Protein AF-0000000078143340 (afdb_homodimer)

Secondary structure (DSSP, 8-state):
---EEEEEEE-TTS-EEEEEE--SS-PPPHHHHHHHHHHHHHHHHHHGGG-SSS----EEEEEESS-EEEEEE-TTS-EEEEEE-TT--SHHHHHHHHHHHIIIIIIT-TTPPTTS----HHHHHHHHHHHHHHHHHHH--/---EEEEEEE-TTS-EEEEEE--SS-PPPHHHHHHHHHHHHHHHHHHGGG-SSS----EEEEEESS-EEEEEE-TTS-EEEEEE-TT--SHHHHHHHHHHHIIIIIIT-TTPPTTS----HHHHHHHHHHHHHHHHHHHH-

Radius of gyration: 20.7 Å; Cα contacts (8 Å, |Δi|>4): 466; chains: 2; bounding box: 38×65×48 Å

Solvent-accessible surface area (backbone atoms only — not comparable to full-atom values): 15488 Å² total; per-residue (Å²): 128,64,40,61,35,34,40,40,33,27,31,67,87,43,47,70,24,42,78,48,71,59,45,84,89,55,74,69,50,71,69,54,51,48,47,45,41,40,52,48,44,50,48,37,58,54,48,34,71,66,48,94,54,86,85,46,87,23,56,39,33,39,33,33,82,70,28,24,38,40,41,43,70,49,93,84,43,35,32,38,35,37,37,26,33,58,87,55,75,69,54,70,60,50,45,52,53,50,50,50,44,43,48,63,46,45,70,64,31,89,86,56,59,87,88,43,68,69,88,46,69,69,40,53,55,53,49,51,53,52,55,50,51,52,45,50,55,54,65,72,98,126,64,40,64,34,35,40,40,31,27,31,66,88,42,46,70,25,42,76,48,71,60,44,83,90,56,74,71,51,71,68,54,50,48,48,46,42,40,53,48,44,51,49,37,59,54,48,35,71,67,46,93,54,85,86,46,85,23,56,39,33,39,32,32,80,70,27,25,36,40,42,44,69,50,93,82,44,36,34,37,37,39,37,27,32,59,85,53,74,68,55,70,60,48,45,52,52,50,48,50,44,43,49,63,45,44,71,65,32,88,85,57,60,86,86,42,69,70,87,48,70,69,39,53,55,53,49,51,52,52,54,50,53,51,45,49,52,54,65,73,100

Foldseek 3Di:
DWDWAKKFKAAQVQATQDIDGDDPVDDDDPVVVSVVSNVVVVQQVCVQVVDPDPDDNGDQWDDDPAWIKGWDADPNRMIIIIIIGPPRPPVSVLSVVLVVLCVVFAVPDPPHDPRHHDDTVSSVVVNVVSVVVSVVVSVVD/DWDWAKKFKAAQVQATQDIDGDDDVDDDDPVVVSVVSNVVVVQQVCVQVVDPDPDDNGDQWDDDPAWIKGWDADPNRMIIIIIIGPPRPPVSVLRVVLVVLCVVFAVPDPPHDPRHHDDTVSSVVVNVVSVVVSVVVSVVD

Sequence (282 aa):
MAAIYSLYIINKSGGLIFYKDYGSAGRMDTNDSLRVASLWHSMHAISQQLSPVAGCSGIELLEADTFDLHCFQSLTGTKFFVVCEPGTQHMEALLKVIYELYTDYVLKNPFYEIEMPIRCELFDINLSLTVQKERVALLGRMAAIYSLYIINKSGGLIFYKDYGSAGRMDTNDSLRVASLWHSMHAISQQLSPVAGCSGIELLEADTFDLHCFQSLTGTKFFVVCEPGTQHMEALLKVIYELYTDYVLKNPFYEIEMPIRCELFDINLSLTVQKERVALLGR

InterPro domains:
  IPR007233 Trafficking protein particle complex subunit [PF04099] (4-133)
  IPR007233 Trafficking protein particle complex subunit [PTHR23249] (3-133)
  IPR007233 Trafficking protein particle complex subunit [SM01399] (4-134)
  IPR011012 Longin-like domain superfamily [SSF64356] (1-133)

Nearest PDB structures (foldseek):
  2j3t-assembly1_D  TM=9.015E-01  e=5.171E-14  Homo sapiens
  7b70-assembly1_D  TM=8.756E-01  e=7.108E-11  Drosophila melanogaster
  2zmv-assembly1_B  TM=7.677E-01  e=1.946E-10  Homo sapiens
  7b70-assembly1_C  TM=8.447E-01  e=6.039E-09  Drosophila melanogaster
  3cue-assembly4_U  TM=7.745E-01  e=1.167E-07  unclassified

pLDDT: mean 91.21, std 10.4, range [44.72, 98.56]

Structure (mmCIF, N/CA/C/O backbone):
data_AF-0000000078143340-model_v1
#
loop_
_entity.id
_entity.type
_entity.pdbx_description
1 polymer 'Trafficking protein particle complex subunit'
#
loop_
_atom_site.group_PDB
_atom_site.id
_atom_site.type_symbol
_atom_site.label_atom_id
_atom_site.label_alt_id
_atom_site.label_comp_id
_atom_site.label_asym_id
_atom_site.label_entity_id
_atom_site.label_seq_id
_atom_site.pdbx_PDB_ins_code
_atom_site.Cartn_x
_atom_site.Cartn_y
_atom_site.Cartn_z
_atom_site.occupancy
_atom_site.B_iso_or_equiv
_atom_site.auth_seq_id
_atom_site.auth_comp_id
_atom_site.auth_asym_id
_atom_site.auth_atom_id
_atom_site.pdbx_PDB_model_num
ATOM 1 N N . MET A 1 1 ? -17.969 11.68 -6.004 1 45.16 1 MET A N 1
ATOM 2 C CA . MET A 1 1 ? -17.312 12.922 -5.605 1 45.16 1 MET A CA 1
ATOM 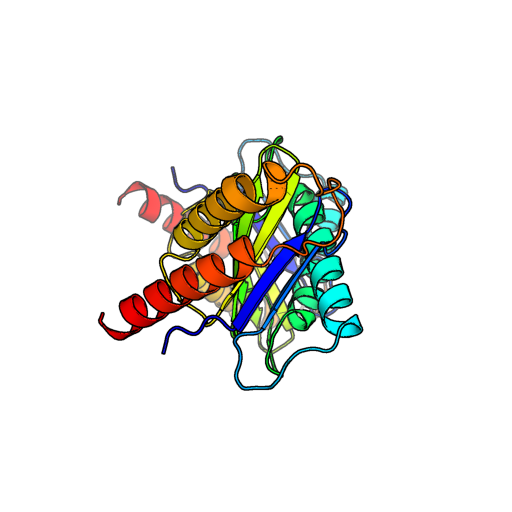3 C C . MET A 1 1 ? -15.992 12.641 -4.891 1 45.16 1 MET A C 1
ATOM 5 O O . MET A 1 1 ? -15.906 11.703 -4.09 1 45.16 1 MET A O 1
ATOM 9 N N . ALA A 1 2 ? -14.883 12.945 -5.508 1 61.53 2 ALA A N 1
ATOM 10 C CA . ALA A 1 2 ? -13.516 12.711 -5.051 1 61.53 2 ALA A CA 1
ATOM 11 C C . ALA A 1 2 ? -13.273 13.352 -3.682 1 61.53 2 ALA A C 1
ATOM 13 O O . ALA A 1 2 ? -13.391 14.562 -3.527 1 61.53 2 ALA A O 1
ATOM 14 N N . ALA A 1 3 ? -13.492 12.586 -2.54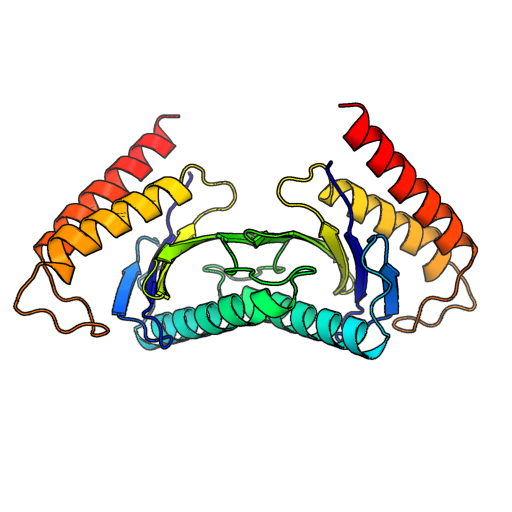7 1 83.75 3 ALA A N 1
ATOM 15 C CA . ALA A 1 3 ? -13.555 13.125 -1.189 1 83.75 3 ALA A CA 1
ATOM 16 C C . ALA A 1 3 ? -12.297 12.773 -0.404 1 83.75 3 ALA A C 1
ATOM 18 O O . ALA A 1 3 ? -11.766 11.672 -0.528 1 83.75 3 ALA A O 1
ATOM 19 N N . ILE A 1 4 ? -11.742 13.844 0.071 1 91.69 4 ILE A N 1
ATOM 20 C CA . ILE A 1 4 ? -10.711 13.68 1.087 1 91.69 4 ILE A CA 1
ATOM 21 C C . ILE A 1 4 ? -11.352 13.352 2.432 1 91.69 4 ILE A C 1
ATOM 23 O O . ILE A 1 4 ? -12.258 14.055 2.885 1 91.69 4 ILE A O 1
ATOM 27 N N . TYR A 1 5 ? -10.883 12.297 3.004 1 92.38 5 TYR A N 1
ATOM 28 C CA . TYR A 1 5 ? -11.477 11.859 4.262 1 92.38 5 TYR A CA 1
ATOM 29 C C . TYR A 1 5 ? -10.688 12.398 5.453 1 92.38 5 TYR A C 1
ATOM 31 O O . TYR A 1 5 ? -11.273 12.852 6.438 1 92.38 5 TYR A O 1
ATOM 39 N N . SER A 1 6 ? -9.383 12.336 5.426 1 94.44 6 SER A N 1
ATOM 40 C CA . SER A 1 6 ? -8.57 12.742 6.57 1 94.44 6 SER A CA 1
ATOM 41 C C . SER A 1 6 ? -7.125 12.992 6.156 1 94.44 6 SER A C 1
ATOM 43 O O . SER A 1 6 ? -6.676 12.508 5.117 1 94.44 6 SER A O 1
ATOM 45 N N . LEU A 1 7 ? -6.461 13.773 7.031 1 96.44 7 LEU A N 1
ATOM 46 C CA . LEU A 1 7 ? -5.055 14.117 6.852 1 96.44 7 LEU A CA 1
ATOM 47 C C . LEU A 1 7 ? -4.262 13.844 8.125 1 96.44 7 LEU A C 1
ATOM 49 O O . LEU A 1 7 ? -4.715 14.164 9.227 1 96.44 7 LEU A O 1
ATOM 53 N N . TYR A 1 8 ? -3.094 13.281 7.926 1 97.56 8 TYR A N 1
ATOM 54 C CA . TYR A 1 8 ? -2.209 12.953 9.039 1 97.56 8 TYR A CA 1
ATOM 55 C C . TYR A 1 8 ? -0.797 13.469 8.781 1 97.56 8 TYR A C 1
ATOM 57 O O . TYR A 1 8 ? -0.294 13.391 7.66 1 97.56 8 TYR A O 1
ATOM 65 N N . ILE A 1 9 ? -0.149 13.938 9.852 1 98.44 9 ILE A N 1
ATOM 66 C CA . ILE A 1 9 ? 1.286 14.195 9.844 1 98.44 9 ILE A CA 1
ATOM 67 C C . ILE A 1 9 ? 1.961 13.406 10.961 1 98.44 9 ILE A C 1
ATOM 69 O O . ILE A 1 9 ? 1.589 13.523 12.133 1 98.44 9 ILE A O 1
ATOM 73 N N . ILE A 1 10 ? 2.871 12.633 10.586 1 98.25 10 ILE A N 1
ATOM 74 C CA . ILE A 1 10 ? 3.568 11.734 11.5 1 98.25 10 ILE A CA 1
ATOM 75 C C . ILE A 1 10 ? 5.059 12.078 11.523 1 98.25 10 ILE A C 1
ATOM 77 O O . ILE A 1 10 ? 5.691 12.188 10.469 1 98.25 10 ILE A O 1
ATOM 81 N N . ASN A 1 11 ? 5.574 12.234 12.703 1 97.5 11 ASN A N 1
ATOM 82 C CA . ASN A 1 11 ? 6.996 12.547 12.773 1 97.5 11 ASN A CA 1
ATOM 83 C C . ASN A 1 11 ? 7.859 11.32 12.508 1 97.5 11 ASN A C 1
ATOM 85 O O . ASN A 1 11 ? 7.336 10.234 12.266 1 97.5 11 ASN A O 1
ATOM 89 N N . LYS A 1 12 ? 9.211 11.508 12.562 1 95.19 12 LYS A N 1
ATOM 90 C CA . LYS A 1 12 ? 10.156 10.469 12.156 1 95.19 12 LYS A CA 1
ATOM 91 C C . LYS A 1 12 ? 10.062 9.25 13.07 1 95.19 12 LYS A C 1
ATOM 93 O O . LYS A 1 12 ? 10.297 8.117 12.633 1 95.19 12 LYS A O 1
ATOM 98 N N . SER A 1 13 ? 9.68 9.414 14.266 1 95.44 13 SER A N 1
ATOM 99 C CA . SER A 1 13 ? 9.641 8.344 15.258 1 95.44 13 SER A CA 1
ATOM 100 C C . SER A 1 13 ? 8.305 7.609 15.227 1 95.44 13 SER A C 1
ATOM 102 O O . SER A 1 13 ? 8.109 6.633 15.953 1 95.44 13 SER A O 1
ATOM 104 N N . GLY A 1 14 ? 7.379 8.094 14.445 1 96.38 14 GLY A N 1
ATOM 105 C CA . GLY A 1 14 ? 6.082 7.445 14.328 1 96.38 14 GLY A CA 1
ATOM 106 C C . GLY A 1 14 ? 5.008 8.094 15.18 1 96.38 14 GLY A C 1
ATOM 107 O O . GLY A 1 14 ? 3.881 7.602 15.258 1 96.38 14 GLY A O 1
ATOM 108 N N . GLY A 1 15 ? 5.27 9.172 15.719 1 97.06 15 GLY A N 1
ATOM 109 C CA . GLY A 1 15 ? 4.301 9.891 16.531 1 97.06 15 GLY A CA 1
ATOM 110 C C . GLY A 1 15 ? 3.371 10.773 15.719 1 97.06 15 GLY A C 1
ATOM 111 O O . GLY A 1 15 ? 3.818 11.508 14.836 1 97.06 15 GLY A O 1
ATOM 112 N N . LEU A 1 16 ? 2.082 10.711 16.031 1 97.81 16 LEU A N 1
ATOM 113 C CA . LEU A 1 16 ? 1.098 11.57 15.383 1 97.81 16 LEU A CA 1
ATOM 114 C C . LEU A 1 16 ? 1.217 13 15.883 1 97.81 16 LEU A C 1
ATOM 116 O O . LEU A 1 16 ? 0.972 13.281 17.062 1 97.81 16 LEU A O 1
ATOM 120 N N . ILE A 1 17 ? 1.517 13.961 14.953 1 97.81 17 ILE A N 1
ATOM 121 C CA . ILE A 1 17 ? 1.722 15.328 15.414 1 97.81 17 ILE A CA 1
ATOM 122 C C . ILE A 1 17 ? 0.628 16.234 14.852 1 97.81 17 ILE A C 1
ATOM 124 O O . ILE A 1 17 ? 0.493 17.391 15.273 1 97.81 17 ILE A O 1
ATOM 128 N N . PHE A 1 18 ? -0.123 15.719 13.922 1 97.38 18 PHE A N 1
ATOM 129 C CA . PHE A 1 18 ? -1.252 16.484 13.406 1 97.38 18 PHE A CA 1
ATOM 130 C C . PHE A 1 18 ? -2.287 15.555 12.781 1 97.38 18 PHE A C 1
ATOM 132 O O . PHE A 1 18 ? -1.935 14.594 12.094 1 97.38 18 PHE A O 1
ATOM 139 N N . TYR A 1 19 ? -3.539 15.852 13.039 1 96.12 19 TYR A N 1
ATOM 140 C CA . TYR A 1 19 ? -4.652 15.094 12.484 1 96.12 19 TYR A CA 1
ATOM 141 C C . TYR A 1 19 ? -5.828 16 12.164 1 96.12 19 TYR A C 1
ATOM 143 O O . TYR A 1 19 ? -6.172 16.891 12.953 1 96.12 19 TYR A O 1
ATOM 151 N N . LYS A 1 20 ? -6.379 15.867 10.977 1 94.12 20 LYS A N 1
ATOM 152 C CA . LYS A 1 20 ? -7.594 16.578 10.594 1 94.12 20 LYS A CA 1
ATOM 153 C C . LYS A 1 20 ? -8.578 15.648 9.891 1 94.12 20 LYS A C 1
ATOM 155 O O . LYS A 1 20 ? -8.203 14.898 8.992 1 94.12 20 LYS A O 1
ATOM 160 N N . ASP A 1 21 ? -9.805 15.695 10.305 1 92.12 21 ASP A N 1
ATOM 161 C CA . ASP A 1 21 ? -10.883 14.898 9.734 1 92.12 21 ASP A CA 1
ATOM 162 C C . ASP A 1 21 ? -11.758 15.734 8.805 1 92.12 21 ASP A C 1
ATOM 164 O O . ASP A 1 21 ? -12.18 16.828 9.172 1 92.12 21 ASP A O 1
ATOM 168 N N . TYR A 1 22 ? -11.977 15.219 7.629 1 87.25 22 TYR A N 1
ATOM 169 C CA . TYR A 1 22 ? -12.805 15.938 6.672 1 87.25 22 TYR A CA 1
ATOM 170 C C . TYR A 1 22 ? -14.055 15.133 6.328 1 87.25 22 TYR A C 1
ATOM 172 O O . TYR A 1 22 ? -14.867 15.555 5.5 1 87.25 22 TYR A O 1
ATOM 180 N N . GLY A 1 23 ? -14.102 13.922 6.82 1 74.25 23 GLY A N 1
ATOM 181 C CA . GLY A 1 23 ? -15.203 13.047 6.465 1 74.25 23 GLY A CA 1
ATOM 182 C C . GLY A 1 23 ? -16.484 13.352 7.223 1 74.25 23 GLY A C 1
ATOM 183 O O . GLY A 1 23 ? -16.469 14.141 8.172 1 74.25 23 GLY A O 1
ATOM 184 N N . SER A 1 24 ? -17.516 12.859 6.531 1 61.38 24 SER A N 1
ATOM 185 C CA . SER A 1 24 ? -18.859 13.078 7.066 1 61.38 24 SER A CA 1
ATOM 186 C C . SER A 1 24 ? -19.109 12.188 8.281 1 61.38 24 SER A C 1
ATOM 188 O O . SER A 1 24 ? -19.969 12.492 9.109 1 61.38 24 SER A O 1
ATOM 190 N N . ALA A 1 25 ? -18.516 10.992 8.195 1 56.12 25 ALA A N 1
ATOM 191 C CA . ALA A 1 25 ? -18.906 9.992 9.18 1 56.12 25 ALA A CA 1
ATOM 192 C C . ALA A 1 25 ? -18.422 10.391 10.578 1 56.12 25 ALA A C 1
ATOM 194 O O . ALA A 1 25 ? -18.641 9.648 11.539 1 56.12 25 ALA A O 1
ATOM 195 N N . GLY A 1 26 ? -18 11.469 10.797 1 57.91 26 GLY A N 1
ATOM 196 C CA . GLY A 1 26 ? -17.641 11.953 12.117 1 57.91 26 GLY A CA 1
ATOM 197 C C . GLY A 1 26 ? -16.172 11.781 12.438 1 57.91 26 GLY A C 1
ATOM 198 O O . GLY A 1 26 ? -15.492 10.953 11.82 1 57.91 26 GLY A O 1
ATOM 199 N N . ARG A 1 27 ? -15.664 12.656 13.281 1 64.69 27 ARG A N 1
ATOM 200 C CA . ARG A 1 27 ? -14.281 12.75 13.727 1 64.69 27 ARG A CA 1
ATOM 201 C C . ARG A 1 27 ? -13.852 11.469 14.445 1 64.69 27 ARG A C 1
ATOM 203 O O . ARG A 1 27 ? -14.578 10.961 15.305 1 64.69 27 ARG A O 1
ATOM 210 N N . MET A 1 28 ? -12.844 10.883 13.977 1 75.25 28 MET A N 1
ATOM 211 C CA . MET A 1 28 ? -12.211 9.805 14.734 1 75.25 28 MET A CA 1
ATOM 212 C C . MET A 1 28 ? -11.75 10.305 16.094 1 75.25 28 MET A C 1
ATOM 214 O O . MET A 1 28 ? -11.312 11.445 16.234 1 75.25 28 MET A O 1
ATOM 218 N N . ASP A 1 29 ? -11.984 9.461 17.062 1 83.56 29 ASP A N 1
ATOM 219 C CA . ASP A 1 29 ? -11.438 9.852 18.359 1 83.56 29 ASP A CA 1
ATOM 220 C C . ASP A 1 29 ? -9.914 9.797 18.344 1 83.56 29 ASP A C 1
ATOM 222 O O . ASP A 1 29 ? -9.312 9.266 17.422 1 83.56 29 ASP A O 1
ATOM 226 N N . THR A 1 30 ? -9.375 10.461 19.328 1 86.12 30 THR A N 1
ATOM 227 C CA . THR A 1 30 ? -7.93 10.609 19.438 1 86.12 30 THR A CA 1
ATOM 228 C C . THR A 1 30 ? -7.246 9.242 19.422 1 86.12 30 THR A C 1
ATOM 230 O O . THR A 1 30 ? -6.246 9.055 18.719 1 86.12 30 THR A O 1
ATOM 233 N N . ASN A 1 31 ? -7.766 8.273 20.109 1 88.81 31 ASN A N 1
ATOM 234 C CA . ASN A 1 31 ? -7.184 6.938 20.156 1 88.81 31 ASN A CA 1
ATOM 235 C C . ASN A 1 31 ? -7.176 6.281 18.781 1 88.81 31 ASN A C 1
ATOM 237 O O . ASN A 1 31 ? -6.191 5.648 18.391 1 88.81 31 ASN A O 1
ATOM 241 N N . ASP A 1 32 ? -8.242 6.469 18.094 1 90.06 32 ASP A N 1
ATOM 242 C CA . ASP A 1 32 ? -8.352 5.867 16.781 1 90.06 32 ASP A CA 1
ATOM 243 C C . ASP A 1 32 ? -7.371 6.508 15.797 1 90.06 32 ASP A C 1
ATOM 245 O O . ASP A 1 32 ? -6.742 5.816 15 1 90.06 32 ASP A O 1
ATOM 249 N N . SER A 1 33 ? -7.27 7.84 15.844 1 93.25 33 SER A N 1
ATOM 250 C CA . SER A 1 33 ? -6.336 8.508 14.938 1 93.25 33 SER A CA 1
ATOM 251 C C . SER A 1 33 ? -4.898 8.109 15.234 1 93.25 33 SER A C 1
ATOM 253 O O . SER A 1 33 ? -4.098 7.914 14.32 1 93.25 33 SER A O 1
ATOM 255 N N . LEU A 1 34 ? -4.598 7.93 16.562 1 94.25 34 LEU A N 1
ATOM 256 C CA . LEU A 1 34 ? -3.273 7.477 16.953 1 94.25 34 LEU A CA 1
ATOM 257 C C . LEU A 1 34 ? -3.004 6.066 16.438 1 94.25 34 LEU A C 1
ATOM 259 O O . LEU A 1 34 ? -1.907 5.773 15.961 1 94.25 34 LEU A O 1
ATOM 263 N N . ARG A 1 35 ? -3.98 5.273 16.578 1 94.12 35 ARG A N 1
ATOM 264 C CA . ARG A 1 35 ? -3.869 3.896 16.094 1 94.12 35 ARG A CA 1
ATOM 265 C C . ARG A 1 35 ? -3.625 3.854 14.594 1 94.12 35 ARG A C 1
ATOM 267 O O . ARG A 1 35 ? -2.732 3.145 14.125 1 94.12 35 ARG A O 1
ATOM 274 N N . VAL A 1 36 ? -4.387 4.574 13.859 1 93.69 36 VAL A N 1
ATOM 275 C CA . VAL A 1 36 ? -4.25 4.625 12.406 1 93.69 36 VAL A CA 1
ATOM 276 C C . VAL A 1 36 ? -2.855 5.121 12.031 1 93.69 36 VAL A C 1
ATOM 278 O O . VAL A 1 36 ? -2.186 4.531 11.188 1 93.6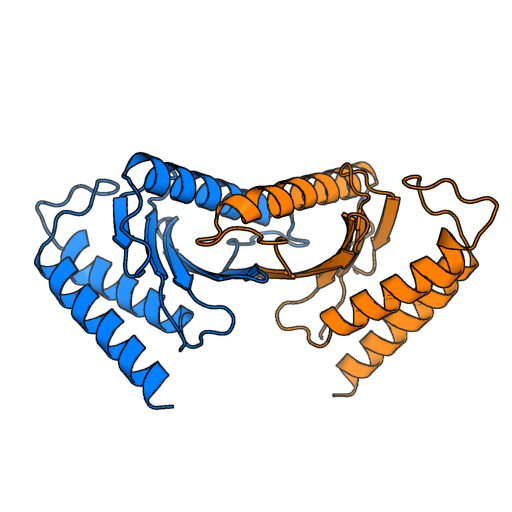9 36 VAL A O 1
ATOM 281 N N . ALA A 1 37 ? -2.451 6.148 12.695 1 96.06 37 ALA A N 1
ATOM 282 C CA . ALA A 1 37 ? -1.129 6.715 12.445 1 96.06 37 ALA A CA 1
ATOM 283 C C . ALA A 1 37 ? -0.033 5.688 12.695 1 96.06 37 ALA A C 1
ATOM 285 O O . ALA A 1 37 ? 0.898 5.551 11.898 1 96.06 37 ALA A O 1
ATOM 286 N N . SER A 1 38 ? -0.172 5.008 13.734 1 96.62 38 SER A N 1
ATOM 287 C CA . SER A 1 38 ? 0.8 3.98 14.102 1 96.62 38 SER A CA 1
ATOM 288 C C . SER A 1 38 ? 0.821 2.848 13.078 1 96.62 38 SER A C 1
ATOM 290 O O . SER A 1 38 ? 1.892 2.387 12.68 1 96.62 38 SER A O 1
ATOM 292 N N . LEU A 1 39 ? -0.364 2.396 12.719 1 95.62 39 LEU A N 1
ATOM 293 C CA . LEU A 1 39 ? -0.474 1.35 11.703 1 95.62 39 LEU A CA 1
ATOM 294 C C . LEU A 1 39 ? 0.212 1.771 10.414 1 95.62 39 LEU A C 1
ATOM 296 O O . LEU A 1 39 ? 0.996 1.008 9.844 1 95.62 39 LEU A O 1
ATOM 300 N N . TRP A 1 40 ? -0.054 2.936 10.008 1 95.62 40 TRP A N 1
ATOM 301 C CA . TRP A 1 40 ? 0.543 3.438 8.781 1 95.62 40 TRP A CA 1
ATOM 302 C C . TRP A 1 40 ? 2.061 3.521 8.906 1 95.62 40 TRP A C 1
ATOM 304 O O . TRP A 1 40 ? 2.789 3.119 7.992 1 95.62 40 TRP A O 1
ATOM 314 N N . HIS A 1 41 ? 2.496 4.105 9.977 1 96.5 41 HIS A N 1
ATOM 315 C CA . HIS A 1 41 ? 3.934 4.242 10.18 1 96.5 41 HIS A CA 1
ATOM 316 C C . HIS A 1 41 ? 4.637 2.895 10.07 1 96.5 41 HIS A C 1
ATOM 318 O O . HIS A 1 41 ? 5.66 2.779 9.391 1 96.5 41 HIS A O 1
ATOM 324 N N . SER A 1 42 ? 4.082 1.928 10.664 1 95.5 42 SER A N 1
ATOM 325 C CA . SER A 1 42 ? 4.637 0.578 10.641 1 95.5 42 SER A CA 1
ATOM 326 C C . SER A 1 42 ? 4.605 -0.002 9.227 1 95.5 42 SER A C 1
ATOM 328 O O . SER A 1 42 ? 5.594 -0.578 8.766 1 95.5 42 SER A O 1
ATOM 330 N N . MET A 1 43 ? 3.498 0.14 8.57 1 95.62 43 MET A N 1
ATOM 331 C CA . MET A 1 43 ? 3.338 -0.369 7.211 1 95.62 43 MET A CA 1
ATOM 332 C C . MET A 1 43 ? 4.344 0.275 6.262 1 95.62 43 MET A C 1
ATOM 334 O O . MET A 1 43 ? 4.965 -0.411 5.449 1 95.62 43 MET A O 1
ATOM 338 N N . HIS A 1 44 ? 4.434 1.589 6.371 1 96.25 44 HIS A N 1
ATOM 339 C CA . HIS A 1 44 ? 5.375 2.34 5.547 1 96.25 44 HIS A CA 1
ATOM 340 C C . HIS A 1 44 ? 6.801 1.827 5.734 1 96.25 44 HIS A C 1
ATOM 342 O O . HIS A 1 44 ? 7.508 1.578 4.754 1 96.25 44 HIS A O 1
ATOM 348 N N . ALA A 1 45 ? 7.172 1.613 6.957 1 93.44 45 ALA A N 1
ATOM 349 C CA . ALA A 1 45 ? 8.516 1.135 7.273 1 93.44 45 ALA A CA 1
ATOM 350 C C . ALA A 1 45 ? 8.734 -0.279 6.742 1 93.44 45 ALA A C 1
ATOM 352 O O . ALA A 1 45 ? 9.758 -0.562 6.113 1 93.44 45 ALA A O 1
ATOM 353 N N . ILE A 1 46 ? 7.797 -1.094 6.934 1 93.69 46 ILE A N 1
ATOM 354 C CA . ILE A 1 46 ? 7.945 -2.506 6.602 1 93.69 46 ILE A CA 1
ATOM 355 C C . ILE A 1 46 ? 7.953 -2.682 5.082 1 93.69 46 ILE A C 1
ATOM 357 O O . ILE A 1 46 ? 8.539 -3.635 4.566 1 93.69 46 ILE A O 1
ATOM 361 N N . SER A 1 47 ? 7.258 -1.841 4.383 1 94.06 47 SER A N 1
ATOM 362 C CA . SER A 1 47 ? 7.168 -1.936 2.93 1 94.06 47 SER A CA 1
ATOM 363 C C . SER A 1 47 ? 8.547 -1.854 2.285 1 94.06 47 SER A C 1
ATOM 365 O O . SER A 1 47 ? 8.766 -2.393 1.197 1 94.06 47 SER A O 1
ATOM 367 N N . GLN A 1 48 ? 9.461 -1.181 2.977 1 93.19 48 GLN A N 1
ATOM 368 C CA . GLN A 1 48 ? 10.82 -1.052 2.461 1 93.19 48 GLN A CA 1
ATOM 369 C C . GLN A 1 48 ? 11.477 -2.418 2.299 1 93.19 48 GLN A C 1
ATOM 371 O O . GLN A 1 48 ? 12.328 -2.604 1.423 1 93.19 48 GLN A O 1
ATOM 376 N N . GLN A 1 49 ? 11 -3.326 3.061 1 91.19 49 GLN A N 1
ATOM 377 C CA . GLN A 1 49 ? 11.562 -4.672 3.041 1 91.19 49 GLN A CA 1
ATOM 378 C C . GLN A 1 49 ? 11.023 -5.477 1.861 1 91.19 49 GLN A C 1
ATOM 380 O O . GLN A 1 49 ? 11.555 -6.543 1.536 1 91.19 49 GLN A O 1
ATOM 385 N N . LEU A 1 50 ? 10.023 -5.016 1.218 1 91.56 50 LEU A N 1
ATOM 386 C CA . LEU A 1 50 ? 9.43 -5.684 0.063 1 91.56 50 LEU A CA 1
ATOM 387 C C . LEU A 1 50 ? 10.195 -5.344 -1.211 1 91.56 50 LEU A C 1
ATOM 389 O O . LEU A 1 50 ? 10.031 -6.012 -2.234 1 91.56 50 LEU A O 1
ATOM 393 N N . SER A 1 51 ? 11.023 -4.379 -1.157 1 91.19 51 SER A N 1
ATOM 394 C CA . SER A 1 51 ? 11.695 -3.855 -2.342 1 91.19 51 SER A CA 1
ATOM 395 C C . SER A 1 51 ? 12.742 -4.836 -2.863 1 91.19 51 SER A C 1
ATOM 397 O O . SER A 1 51 ? 13.539 -5.371 -2.088 1 91.19 51 SER A O 1
ATOM 399 N N . PRO A 1 52 ? 12.766 -4.988 -4.172 1 86.44 52 PRO A N 1
ATOM 400 C CA . PRO A 1 52 ? 13.797 -5.855 -4.758 1 86.44 52 PRO A CA 1
ATOM 401 C C . PRO A 1 52 ? 15.172 -5.199 -4.785 1 86.44 52 PRO A C 1
ATOM 403 O O . PRO A 1 52 ? 16.188 -5.875 -5.004 1 86.44 52 PRO A O 1
ATOM 406 N N . VAL A 1 53 ? 15.156 -3.904 -4.613 1 86.19 53 VAL A N 1
ATOM 407 C CA . VAL A 1 53 ? 16.438 -3.191 -4.656 1 86.19 53 VAL A CA 1
ATOM 408 C C . VAL A 1 53 ? 16.609 -2.383 -3.375 1 86.19 53 VAL A C 1
ATOM 410 O O . VAL A 1 53 ? 15.641 -2.031 -2.709 1 86.19 53 VAL A O 1
ATOM 413 N N . ALA A 1 54 ? 17.828 -2.053 -3.08 1 87 54 ALA A N 1
ATOM 414 C CA . ALA A 1 54 ? 18.141 -1.265 -1.892 1 87 54 ALA A CA 1
ATOM 415 C C . ALA A 1 54 ? 17.766 0.203 -2.094 1 87 54 ALA A C 1
ATOM 417 O O . ALA A 1 54 ? 17.719 0.686 -3.227 1 87 54 ALA A O 1
ATOM 418 N N . GLY A 1 55 ? 17.516 0.888 -0.942 1 89.25 55 GLY A N 1
ATOM 419 C CA . GLY A 1 55 ? 17.344 2.332 -0.981 1 89.25 55 GLY A CA 1
ATOM 420 C C . GLY A 1 55 ? 15.906 2.76 -1.196 1 89.25 55 GLY A C 1
ATOM 421 O O . GLY A 1 55 ? 15.648 3.871 -1.667 1 89.25 55 GLY A O 1
ATOM 422 N N . CYS A 1 56 ? 15.008 1.879 -1.021 1 92.06 56 CYS A N 1
ATOM 423 C CA . CYS A 1 56 ? 13.594 2.221 -1.137 1 92.06 56 CYS A CA 1
ATOM 424 C C . CYS A 1 56 ? 13.164 3.166 -0.019 1 92.06 56 CYS A C 1
ATOM 426 O O . CYS A 1 56 ? 13.492 2.939 1.147 1 92.06 56 CYS A O 1
ATOM 428 N N . SER A 1 57 ? 12.453 4.215 -0.347 1 92.38 57 SER A N 1
ATOM 429 C CA . SER A 1 57 ? 12.047 5.219 0.628 1 92.38 57 SER A CA 1
ATOM 430 C C . SER A 1 57 ? 10.703 4.867 1.259 1 92.38 57 SER A C 1
ATOM 432 O O . SER A 1 57 ? 10.328 5.441 2.283 1 92.38 57 SER A O 1
ATOM 434 N N . GLY A 1 58 ? 9.945 3.977 0.61 1 93.75 58 GLY A N 1
ATOM 435 C CA . GLY A 1 58 ? 8.672 3.576 1.188 1 93.75 58 GLY A CA 1
ATOM 436 C C . GLY A 1 58 ? 7.496 3.805 0.26 1 93.75 58 GLY A C 1
ATOM 437 O O . GLY A 1 58 ? 7.68 4.098 -0.923 1 93.75 58 GLY A O 1
ATOM 438 N N . ILE A 1 59 ? 6.332 3.723 0.814 1 96.69 59 ILE A N 1
ATOM 439 C CA . ILE A 1 59 ? 5.09 3.736 0.052 1 96.69 59 ILE A CA 1
ATOM 440 C C . ILE A 1 59 ? 4.73 5.172 -0.323 1 96.69 59 ILE A C 1
ATOM 442 O O . ILE A 1 59 ? 4.785 6.074 0.519 1 96.69 59 ILE A O 1
ATOM 446 N N . GLU A 1 60 ? 4.316 5.348 -1.495 1 97.5 60 GLU A N 1
ATOM 447 C CA . GLU A 1 60 ? 3.814 6.641 -1.949 1 97.5 60 GLU A CA 1
ATOM 448 C C . GLU A 1 60 ? 2.309 6.594 -2.184 1 97.5 60 GLU A C 1
ATOM 450 O O . GLU A 1 60 ? 1.631 7.621 -2.1 1 97.5 60 GLU A O 1
ATOM 455 N N . LEU A 1 61 ? 1.855 5.375 -2.488 1 97.94 61 LEU A N 1
AT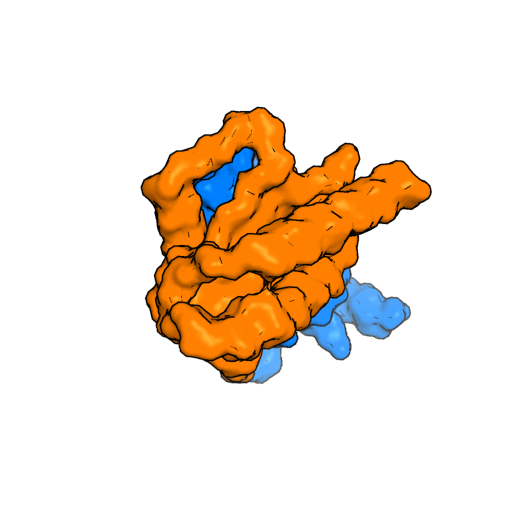OM 456 C CA . LEU A 1 61 ? 0.432 5.191 -2.748 1 97.94 61 LEU A CA 1
ATOM 457 C C . LEU A 1 61 ? -0.01 3.781 -2.373 1 97.94 61 LEU A C 1
ATOM 459 O O . LEU A 1 61 ? 0.663 2.805 -2.711 1 97.94 61 LEU A O 1
ATOM 463 N N . LEU A 1 62 ? -1.045 3.721 -1.662 1 97.88 62 LEU A N 1
ATOM 464 C CA . LEU A 1 62 ? -1.761 2.486 -1.361 1 97.88 62 LEU A CA 1
ATOM 465 C C . LEU A 1 62 ? -3.201 2.559 -1.854 1 97.88 62 LEU A C 1
ATOM 467 O O . LEU A 1 62 ? -3.955 3.449 -1.452 1 97.88 62 LEU A O 1
ATOM 471 N N . GLU A 1 63 ? -3.574 1.619 -2.742 1 97.44 63 GLU A N 1
ATOM 472 C CA . GLU A 1 63 ? -4.949 1.566 -3.234 1 97.44 63 GLU A CA 1
ATOM 473 C C . GLU A 1 63 ? -5.672 0.325 -2.723 1 97.44 63 GLU A C 1
ATOM 475 O O . GLU A 1 63 ? -5.199 -0.798 -2.912 1 97.44 63 GLU A O 1
ATOM 480 N N . ALA A 1 64 ? -6.727 0.572 -2.113 1 96.56 64 ALA A N 1
ATOM 481 C CA . ALA A 1 64 ? -7.664 -0.476 -1.721 1 96.56 64 ALA A CA 1
ATOM 482 C C . ALA A 1 64 ? -9.016 -0.283 -2.398 1 96.56 64 ALA A C 1
ATOM 484 O O . ALA A 1 64 ? -9.188 0.629 -3.211 1 96.56 64 ALA A O 1
ATOM 485 N N . ASP A 1 65 ? -9.977 -1.187 -2.117 1 94.62 65 ASP A N 1
ATOM 486 C CA . ASP A 1 65 ? -11.273 -1.118 -2.777 1 94.62 65 ASP A CA 1
ATOM 487 C C . ASP A 1 65 ? -12.125 0.013 -2.203 1 94.62 65 ASP A C 1
ATOM 489 O O . ASP A 1 65 ? -12.992 0.555 -2.893 1 94.62 65 ASP A O 1
ATOM 493 N N . THR A 1 66 ? -11.82 0.531 -0.996 1 94.5 66 THR A N 1
ATOM 494 C CA . THR A 1 66 ? -12.719 1.495 -0.368 1 94.5 66 THR A CA 1
ATOM 495 C C . THR A 1 66 ? -12.008 2.834 -0.162 1 94.5 66 THR A C 1
ATOM 497 O O . THR A 1 66 ? -12.656 3.838 0.153 1 94.5 66 THR A O 1
ATOM 500 N N . PHE A 1 67 ? -10.719 2.859 -0.372 1 94.81 67 PHE A N 1
ATOM 501 C CA . PHE A 1 67 ? -9.992 4.105 -0.161 1 94.81 67 PHE A CA 1
ATOM 502 C C . PHE A 1 67 ? -8.641 4.066 -0.861 1 94.81 67 PHE A C 1
ATOM 504 O O . PHE A 1 67 ? -8.156 2.996 -1.23 1 94.81 67 PHE A O 1
ATOM 511 N N . ASP A 1 68 ? -8.102 5.227 -1.012 1 96.94 68 ASP A N 1
ATOM 512 C CA . ASP A 1 68 ? -6.695 5.422 -1.353 1 96.94 68 ASP A CA 1
ATOM 513 C C . ASP A 1 68 ? -5.957 6.152 -0.232 1 96.94 68 ASP A C 1
ATOM 515 O O . ASP A 1 68 ? -6.551 6.953 0.491 1 96.94 68 ASP A O 1
ATOM 519 N N . LEU A 1 69 ? -4.742 5.816 -0.122 1 97.25 69 LEU A N 1
ATOM 520 C CA . LEU A 1 69 ? -3.846 6.516 0.793 1 97.25 69 LEU A CA 1
ATOM 521 C C . LEU A 1 69 ? -2.598 7.004 0.066 1 97.25 69 LEU A C 1
ATOM 523 O O . LEU A 1 69 ? -1.859 6.207 -0.516 1 97.25 69 LEU A O 1
ATOM 527 N N . HIS A 1 70 ? -2.432 8.281 0.05 1 97.88 70 HIS A N 1
ATOM 528 C CA . HIS A 1 70 ? -1.24 8.906 -0.518 1 97.88 70 HIS A CA 1
ATOM 529 C C . HIS A 1 70 ? -0.295 9.383 0.577 1 97.88 70 HIS A C 1
ATOM 531 O O . HIS A 1 70 ? -0.74 9.898 1.607 1 97.88 70 HIS A O 1
ATOM 537 N N . CYS A 1 71 ? 0.99 9.305 0.202 1 98.25 71 CYS A N 1
ATOM 538 C CA . CYS A 1 71 ? 1.967 9.695 1.213 1 98.25 71 CYS A CA 1
ATOM 539 C C . CYS A 1 71 ? 3.121 10.469 0.589 1 98.25 71 CYS A C 1
ATOM 541 O O . CYS A 1 71 ? 3.576 10.141 -0.507 1 98.25 71 CYS A O 1
ATOM 543 N N . PHE A 1 72 ? 3.547 11.477 1.304 1 98.06 72 PHE A N 1
ATOM 544 C CA . PHE A 1 72 ? 4.773 12.219 1.03 1 98.06 72 PHE A CA 1
ATOM 545 C C . PHE A 1 72 ? 5.668 12.25 2.262 1 98.06 72 PHE A C 1
ATOM 547 O O . PHE A 1 72 ? 5.23 12.633 3.348 1 98.06 72 PHE A O 1
ATOM 554 N N . GLN A 1 73 ? 6.855 11.766 2.008 1 97.19 73 GLN A N 1
ATOM 555 C CA . GLN A 1 73 ? 7.824 11.812 3.098 1 97.19 73 GLN A CA 1
ATOM 556 C C . GLN A 1 73 ? 8.867 12.906 2.857 1 97.19 73 GLN A C 1
ATOM 558 O O . GLN A 1 73 ? 9.508 12.938 1.807 1 97.19 73 GLN A O 1
ATOM 563 N N . SER A 1 74 ? 9.062 13.75 3.832 1 96.5 74 SER A N 1
ATOM 564 C CA . SER A 1 74 ? 10.062 14.812 3.736 1 96.5 74 SER A CA 1
ATOM 565 C C . SER A 1 74 ? 11.469 14.258 3.951 1 96.5 74 SER A C 1
ATOM 567 O O . SER A 1 74 ? 11.633 13.094 4.328 1 96.5 74 SER A O 1
ATOM 569 N N . LEU A 1 75 ? 12.453 15.109 3.717 1 92.06 75 LEU A N 1
ATOM 570 C CA . LEU A 1 75 ? 13.844 14.719 3.9 1 92.06 75 LEU A CA 1
ATOM 571 C C . LEU A 1 75 ? 14.133 14.406 5.367 1 92.06 75 LEU A C 1
ATOM 573 O O . LEU A 1 75 ? 14.953 13.539 5.672 1 92.06 75 LEU A O 1
ATOM 577 N N . THR A 1 76 ? 13.469 15.055 6.266 1 92.62 76 THR A N 1
ATOM 578 C CA . THR A 1 76 ? 13.703 14.883 7.695 1 92.62 76 THR A CA 1
ATOM 579 C C . THR A 1 76 ? 12.977 13.648 8.219 1 92.62 76 THR A C 1
ATOM 581 O O . THR A 1 76 ? 13.109 13.297 9.391 1 92.62 76 THR A O 1
ATOM 584 N N . GLY A 1 77 ? 12.195 13.016 7.449 1 94.62 77 GLY A N 1
ATOM 585 C CA . GLY A 1 77 ? 11.539 11.781 7.836 1 94.62 77 GLY A CA 1
ATOM 586 C C . GLY A 1 77 ? 10.094 11.969 8.25 1 94.62 77 GLY A C 1
ATOM 587 O O . GLY A 1 77 ? 9.406 11 8.578 1 94.62 77 GLY A O 1
ATOM 588 N N . THR A 1 78 ? 9.664 13.234 8.25 1 97.38 78 THR A N 1
ATOM 589 C CA . THR A 1 78 ? 8.266 13.508 8.547 1 97.38 78 THR A CA 1
ATOM 590 C C . THR A 1 78 ? 7.371 13.016 7.406 1 97.38 78 THR A C 1
ATOM 592 O O . THR A 1 78 ? 7.672 13.25 6.234 1 97.38 78 THR A O 1
ATOM 595 N N . LYS A 1 79 ? 6.281 12.344 7.789 1 98.06 79 LYS A N 1
ATOM 596 C CA . LYS A 1 79 ? 5.383 11.781 6.785 1 98.06 79 LYS A CA 1
ATOM 597 C C . LYS A 1 79 ? 4.051 12.523 6.762 1 98.06 79 LYS A C 1
ATOM 599 O O . LYS A 1 79 ? 3.459 12.781 7.812 1 98.06 79 LYS A O 1
ATOM 604 N N . PHE A 1 80 ? 3.646 12.883 5.551 1 98.5 80 PHE A N 1
ATOM 605 C CA . PHE A 1 80 ? 2.332 13.453 5.285 1 98.5 80 PHE A CA 1
ATOM 606 C C . PHE A 1 80 ? 1.464 12.477 4.5 1 98.5 80 PHE A C 1
ATOM 608 O O . PHE A 1 80 ? 1.854 12.023 3.424 1 98.5 80 PHE A O 1
ATOM 615 N N . PHE A 1 81 ? 0.309 12.086 5.062 1 97.31 81 PHE A N 1
ATOM 616 C CA . PHE A 1 81 ? -0.5 11.195 4.238 1 97.31 81 PHE A CA 1
ATOM 617 C C . PHE A 1 81 ? -1.976 11.57 4.328 1 97.31 81 PHE A C 1
ATOM 619 O O . PHE A 1 81 ? -2.412 12.164 5.316 1 97.31 81 PHE A O 1
ATOM 626 N N . VAL A 1 82 ? -2.705 11.344 3.27 1 96.75 82 VAL A N 1
ATOM 627 C CA . VAL A 1 82 ? -4.117 11.672 3.111 1 96.75 82 VAL A CA 1
ATOM 628 C C . VAL A 1 82 ? -4.898 10.414 2.727 1 96.75 82 VAL A C 1
ATOM 630 O O . VAL A 1 82 ? -4.426 9.609 1.924 1 96.75 82 VAL A O 1
ATOM 633 N N . VAL A 1 83 ? -5.949 10.219 3.412 1 95.31 83 VAL A N 1
ATOM 634 C CA . VAL A 1 83 ? -6.906 9.18 3.049 1 95.31 83 VAL A CA 1
ATOM 635 C C . VAL A 1 83 ? -8.039 9.781 2.23 1 95.31 83 VAL A C 1
ATOM 637 O O . VAL A 1 83 ? -8.633 10.797 2.627 1 95.31 83 VAL A O 1
ATOM 640 N N . CYS A 1 84 ? -8.336 9.133 1.101 1 94.56 84 CYS A N 1
ATOM 641 C CA . CYS A 1 84 ? -9.336 9.727 0.219 1 94.56 84 CYS A CA 1
ATOM 642 C C . CYS A 1 84 ? -10.086 8.648 -0.555 1 94.56 84 CYS A C 1
ATOM 644 O O . CYS A 1 84 ? -9.805 7.461 -0.407 1 94.56 84 CYS A O 1
ATOM 646 N N . GLU A 1 85 ? -11.047 9.094 -1.313 1 92.69 85 GLU A N 1
ATOM 647 C CA . GLU A 1 85 ? -11.82 8.195 -2.168 1 92.69 85 GLU A CA 1
ATOM 648 C C . GLU A 1 85 ? -10.945 7.559 -3.24 1 92.69 85 GLU A C 1
ATOM 650 O O . GLU A 1 85 ? -10.055 8.211 -3.795 1 92.69 85 GLU A O 1
ATOM 655 N N . PRO A 1 86 ? -11.258 6.309 -3.5 1 94.38 86 PRO A N 1
ATOM 656 C CA . PRO A 1 86 ? -10.484 5.645 -4.551 1 94.38 86 PRO A CA 1
ATOM 657 C C . PRO A 1 86 ? -10.508 6.406 -5.871 1 94.38 86 PRO A C 1
ATOM 659 O O . PRO A 1 86 ? -11.57 6.844 -6.316 1 94.38 86 PRO A O 1
ATOM 662 N N . GLY A 1 87 ? -9.305 6.527 -6.457 1 92.62 87 GLY A N 1
ATOM 663 C CA . GLY A 1 87 ? -9.203 7.129 -7.777 1 92.62 87 GLY A CA 1
ATOM 664 C C . GLY A 1 87 ? -9.031 8.633 -7.738 1 92.62 87 GLY A C 1
ATOM 665 O O . GLY A 1 87 ? -8.969 9.281 -8.781 1 92.62 87 GLY A O 1
ATOM 666 N N . THR A 1 88 ? -9 9.234 -6.566 1 92.31 88 THR A N 1
ATOM 667 C CA . THR A 1 88 ? -8.82 10.68 -6.453 1 92.31 88 THR A CA 1
ATOM 668 C C . THR A 1 88 ? -7.465 11.102 -7.016 1 92.31 88 THR A C 1
ATOM 670 O O . THR A 1 88 ? -6.445 10.469 -6.73 1 92.31 88 THR A O 1
ATOM 673 N N . GLN A 1 89 ? -7.473 12.172 -7.73 1 89.56 89 GLN A N 1
ATOM 674 C CA . GLN A 1 89 ? -6.266 12.602 -8.43 1 89.56 89 GLN A CA 1
ATOM 675 C C . GLN A 1 89 ? -5.613 13.781 -7.719 1 89.56 89 GLN A C 1
ATOM 677 O O . GLN A 1 89 ? -6.211 14.383 -6.82 1 89.56 89 GLN A O 1
ATOM 682 N N . HIS A 1 90 ? -4.316 14.031 -7.988 1 91.69 90 HIS A N 1
ATOM 683 C CA . HIS A 1 90 ? -3.541 15.211 -7.613 1 91.69 90 HIS A CA 1
ATOM 684 C C . HIS A 1 90 ? -3.273 15.234 -6.109 1 91.69 90 HIS A C 1
ATOM 686 O O . HIS A 1 90 ? -3.072 16.312 -5.531 1 91.69 90 HIS A O 1
ATOM 692 N N . MET A 1 91 ? -3.359 14.133 -5.512 1 95.75 91 MET A N 1
ATOM 693 C CA . MET A 1 91 ? -3.15 14.094 -4.066 1 95.75 91 MET A CA 1
ATOM 694 C C . MET A 1 91 ? -1.67 14.234 -3.727 1 95.75 91 MET A C 1
ATOM 696 O O . MET A 1 91 ? -1.318 14.789 -2.684 1 95.75 91 MET A O 1
ATOM 700 N N . GLU A 1 92 ? -0.815 13.734 -4.586 1 95.06 92 GLU A N 1
ATOM 701 C CA . GLU A 1 92 ? 0.618 13.922 -4.379 1 95.06 92 GLU A CA 1
ATOM 702 C C . GLU A 1 92 ? 0.989 15.398 -4.355 1 95.06 92 GLU A C 1
ATOM 704 O O . GLU A 1 92 ? 1.741 15.844 -3.484 1 95.06 92 GLU A O 1
ATOM 709 N N . ALA A 1 93 ? 0.503 16.109 -5.277 1 95.56 93 ALA A N 1
ATOM 710 C CA . ALA A 1 93 ? 0.744 17.547 -5.348 1 95.56 93 ALA A CA 1
ATOM 711 C C . ALA A 1 93 ? 0.183 18.266 -4.117 1 95.56 93 ALA A C 1
ATOM 713 O O . ALA A 1 93 ? 0.821 19.156 -3.568 1 95.56 93 ALA A O 1
ATOM 714 N N . LEU A 1 94 ? -0.966 17.859 -3.729 1 96.38 94 LEU A N 1
ATOM 715 C CA . LEU A 1 94 ? -1.586 18.422 -2.537 1 96.38 94 LEU A CA 1
ATOM 716 C C . LEU A 1 94 ? -0.681 18.25 -1.32 1 96.38 94 LEU A C 1
ATOM 718 O O . LEU A 1 94 ? -0.453 19.219 -0.574 1 96.38 94 LEU A O 1
ATOM 722 N N . LEU A 1 95 ? -0.147 17.094 -1.167 1 98 95 LEU A N 1
ATOM 723 C CA . LEU A 1 95 ? 0.69 16.797 -0.009 1 98 95 LEU A CA 1
ATOM 724 C C . LEU A 1 95 ? 1.963 17.641 -0.033 1 98 95 LEU A C 1
ATOM 726 O O . LEU A 1 95 ? 2.447 18.078 1.017 1 98 95 LEU A O 1
ATOM 730 N N . LYS A 1 96 ? 2.461 17.875 -1.164 1 97.75 96 LYS A N 1
ATOM 731 C CA . LYS A 1 96 ? 3.639 18.734 -1.283 1 97.75 96 LYS A CA 1
ATOM 732 C C . LYS A 1 96 ? 3.32 20.172 -0.868 1 97.75 96 LYS A C 1
ATOM 734 O O . LYS A 1 96 ? 4.125 20.812 -0.201 1 97.75 96 LYS A O 1
ATOM 739 N N . VAL A 1 97 ? 2.209 20.641 -1.294 1 97.94 97 VAL A N 1
ATOM 740 C CA . VAL A 1 97 ? 1.771 21.969 -0.893 1 97.94 97 VAL A CA 1
ATOM 741 C C . VAL A 1 97 ? 1.601 22.016 0.624 1 97.94 97 VAL A C 1
ATOM 743 O O . VAL A 1 97 ? 2 23 1.266 1 97.94 97 VAL A O 1
ATOM 746 N N . ILE A 1 98 ? 1.05 21 1.184 1 98.19 98 ILE A N 1
ATOM 747 C CA . ILE A 1 98 ? 0.851 20.953 2.627 1 98.19 98 ILE A CA 1
ATOM 748 C C . ILE A 1 98 ? 2.205 20.938 3.334 1 98.19 98 ILE A C 1
ATOM 750 O O . ILE A 1 98 ? 2.369 21.578 4.375 1 98.19 98 ILE A O 1
ATOM 754 N N . TYR A 1 99 ? 3.082 20.281 2.75 1 98.25 99 TYR A N 1
ATOM 755 C CA . TYR A 1 99 ? 4.438 20.297 3.289 1 98.25 99 TYR A CA 1
ATOM 756 C C . TYR A 1 99 ? 5.012 21.703 3.283 1 98.25 99 TYR A C 1
ATOM 758 O O . TYR A 1 99 ? 5.676 22.125 4.234 1 98.25 99 TYR A O 1
ATOM 766 N N . GLU A 1 100 ? 4.777 22.406 2.287 1 98.31 100 GLU A N 1
ATOM 767 C CA . GLU A 1 100 ? 5.23 23.797 2.213 1 98.31 100 GLU A CA 1
ATOM 768 C C . GLU A 1 100 ? 4.582 24.641 3.303 1 98.31 100 GLU A C 1
ATOM 770 O O . GLU A 1 100 ? 5.25 25.469 3.936 1 98.31 100 GLU A O 1
ATOM 775 N N . LEU A 1 101 ? 3.334 24.5 3.496 1 98.12 101 LEU A N 1
ATOM 776 C CA . LEU A 1 101 ? 2.646 25.203 4.578 1 98.12 101 LEU A CA 1
ATOM 777 C C . LEU A 1 101 ? 3.262 24.844 5.926 1 98.12 101 LEU A C 1
ATOM 779 O O . LEU A 1 101 ? 3.486 25.719 6.762 1 98.12 101 LEU A O 1
ATOM 783 N N . TYR A 1 102 ? 3.523 23.594 6.113 1 97.94 102 TYR A N 1
ATOM 784 C CA . TYR A 1 102 ? 4.156 23.094 7.332 1 97.94 102 TYR A CA 1
ATOM 785 C C . TYR A 1 102 ? 5.496 23.781 7.566 1 97.94 102 TYR A C 1
ATOM 787 O O . TYR A 1 102 ? 5.781 24.25 8.672 1 97.94 102 TYR A O 1
ATOM 795 N N . THR A 1 103 ? 6.238 23.891 6.539 1 97.38 103 THR A N 1
ATOM 796 C CA . THR A 1 103 ? 7.555 24.516 6.625 1 97.38 103 THR A CA 1
ATOM 797 C C . THR A 1 103 ? 7.426 26 6.918 1 97.38 103 THR A C 1
ATOM 799 O O . THR A 1 103 ? 8.141 26.531 7.762 1 97.38 103 THR A O 1
ATOM 802 N N . ASP A 1 104 ? 6.473 26.641 6.332 1 97.44 104 ASP A N 1
ATOM 803 C CA . ASP A 1 104 ? 6.336 28.094 6.398 1 97.44 104 ASP A CA 1
ATOM 804 C C . ASP A 1 104 ? 5.711 28.516 7.723 1 97.44 104 ASP A C 1
ATOM 806 O O . ASP A 1 104 ? 6.121 29.516 8.312 1 97.44 104 ASP A O 1
ATOM 810 N N . TYR A 1 105 ? 4.762 27.734 8.211 1 97.19 105 TYR A N 1
ATOM 811 C CA . TYR A 1 105 ? 3.965 28.234 9.328 1 97.19 105 TYR A CA 1
ATOM 812 C C . TYR A 1 105 ? 4.32 27.516 10.617 1 97.19 105 TYR A C 1
ATOM 814 O O . TYR A 1 105 ? 4.18 28.062 11.711 1 97.19 105 TYR A O 1
ATOM 822 N N . VAL A 1 106 ? 4.797 26.234 10.516 1 96.81 106 VAL A N 1
ATOM 823 C CA . VAL A 1 106 ? 5.055 25.469 11.727 1 96.81 106 VAL A CA 1
ATOM 824 C C . VAL A 1 106 ? 6.547 25.5 12.055 1 96.81 106 VAL A C 1
ATOM 826 O O . VAL A 1 106 ? 6.941 25.938 13.133 1 96.81 106 VAL A O 1
ATOM 829 N N . LEU A 1 107 ? 7.371 25.141 11.117 1 94.94 107 LEU A N 1
ATOM 830 C CA . LEU A 1 107 ? 8.805 25 11.367 1 94.94 107 LEU A CA 1
ATOM 831 C C . LEU A 1 107 ? 9.445 26.375 11.578 1 94.94 107 LEU A C 1
ATOM 833 O O . LEU A 1 107 ? 10.438 26.5 12.297 1 94.94 107 LEU A O 1
ATOM 837 N N . LYS A 1 108 ? 8.898 27.375 10.945 1 94.44 108 LYS A N 1
ATOM 838 C CA . LYS A 1 108 ? 9.445 28.719 11.078 1 94.44 108 LYS A CA 1
ATOM 839 C C . LYS A 1 108 ? 8.891 29.422 12.312 1 94.44 108 LYS A C 1
ATOM 841 O O . LYS A 1 108 ? 9.305 30.531 12.641 1 94.44 108 LYS A O 1
ATOM 846 N N . ASN A 1 109 ? 7.961 28.797 13.023 1 94.06 109 ASN A N 1
ATOM 847 C CA . ASN A 1 109 ? 7.43 29.312 14.281 1 94.06 109 ASN A CA 1
ATOM 848 C C . ASN A 1 109 ? 8.422 29.125 15.43 1 94.06 109 ASN A C 1
ATOM 850 O O . ASN A 1 109 ? 8.75 28 15.789 1 94.06 109 ASN A O 1
ATOM 854 N N . PRO A 1 110 ? 8.938 30.188 16.031 1 92 110 PRO A N 1
ATOM 855 C CA . PRO A 1 110 ? 9.953 30.078 17.078 1 92 110 PRO A CA 1
ATOM 856 C C . PRO A 1 110 ? 9.438 29.375 18.328 1 92 110 PRO A C 1
ATOM 858 O O . PRO A 1 110 ? 10.234 28.922 19.156 1 92 110 PRO A O 1
ATOM 861 N N . PHE A 1 111 ? 8.133 29.266 18.5 1 92.12 111 PHE A N 1
ATOM 862 C CA . PHE A 1 111 ? 7.551 28.641 19.688 1 92.12 111 PHE A CA 1
ATOM 863 C C . PHE A 1 111 ? 7.258 27.172 19.438 1 92.12 111 PHE A C 1
ATOM 865 O O . PHE A 1 111 ? 6.762 26.484 20.328 1 92.12 111 PHE A O 1
ATOM 872 N N . TYR A 1 112 ? 7.445 26.688 18.266 1 93.88 112 TYR A N 1
ATOM 873 C CA . TYR A 1 112 ? 7.199 25.297 17.953 1 93.88 112 TYR A CA 1
ATOM 874 C C . TYR A 1 112 ? 8.398 24.422 18.312 1 93.88 112 TYR A C 1
ATOM 876 O O . TYR A 1 112 ? 9.539 24.781 18.031 1 93.88 112 TYR A O 1
ATOM 884 N N . GLU A 1 113 ? 8.156 23.312 19.016 1 91.31 113 GLU A N 1
ATOM 885 C CA . GLU A 1 113 ? 9.164 22.281 19.297 1 91.31 113 GLU A CA 1
ATOM 886 C C . GLU A 1 113 ? 9.07 21.141 18.297 1 91.31 113 GLU A C 1
ATOM 888 O O . GLU A 1 113 ? 8.039 20.469 18.203 1 91.31 113 GLU A O 1
ATOM 893 N N . ILE A 1 114 ? 10.102 20.859 17.672 1 87.44 114 ILE A N 1
ATOM 894 C CA . ILE A 1 114 ? 10.133 19.844 16.609 1 87.44 114 ILE A CA 1
ATOM 895 C C . ILE A 1 114 ? 9.633 18.516 17.156 1 87.44 114 ILE A C 1
ATOM 897 O O . ILE A 1 114 ? 9.898 18.172 18.312 1 87.44 114 ILE A O 1
ATOM 901 N N . GLU A 1 115 ? 8.93 17.781 16.25 1 89.69 115 GLU A N 1
ATOM 902 C CA . GLU A 1 115 ? 8.43 16.438 16.531 1 89.69 115 GLU A CA 1
ATOM 903 C C . GLU A 1 115 ? 7.309 16.469 17.562 1 89.69 115 GLU A C 1
ATOM 905 O O . GLU A 1 115 ? 6.891 15.43 18.078 1 89.69 115 GLU A O 1
ATOM 910 N N . MET A 1 116 ? 6.793 17.594 17.922 1 92.06 116 MET A N 1
ATOM 911 C CA . MET A 1 116 ? 5.691 17.75 18.859 1 92.06 116 MET A CA 1
ATOM 912 C C . MET A 1 116 ? 4.395 18.094 18.141 1 92.06 116 MET A C 1
ATOM 914 O O . MET A 1 116 ? 4.418 18.5 16.969 1 92.06 116 MET A O 1
ATOM 918 N N . PRO A 1 117 ? 3.281 17.953 18.859 1 95.19 117 PRO A N 1
ATOM 919 C CA . PRO A 1 117 ? 1.999 18.266 18.219 1 95.19 117 PRO A CA 1
ATOM 920 C C . PRO A 1 117 ? 1.931 19.688 17.688 1 95.19 117 PRO A C 1
ATOM 922 O O . PRO A 1 117 ? 2.438 20.609 18.328 1 95.19 117 PRO A O 1
ATOM 925 N N . ILE A 1 118 ? 1.354 19.859 16.547 1 96 118 ILE A N 1
ATOM 926 C CA . ILE A 1 118 ? 1.244 21.141 15.875 1 96 118 ILE A CA 1
ATOM 927 C C . ILE A 1 118 ? 0.039 21.906 16.422 1 96 118 ILE A C 1
ATOM 929 O O . ILE A 1 118 ? -1.104 21.469 16.266 1 96 118 ILE A O 1
ATOM 933 N N . ARG A 1 119 ? 0.332 23.031 17.031 1 92.31 119 ARG A N 1
ATOM 934 C CA . ARG A 1 119 ? -0.688 23.969 17.484 1 92.31 119 ARG A CA 1
ATOM 935 C C . ARG A 1 119 ?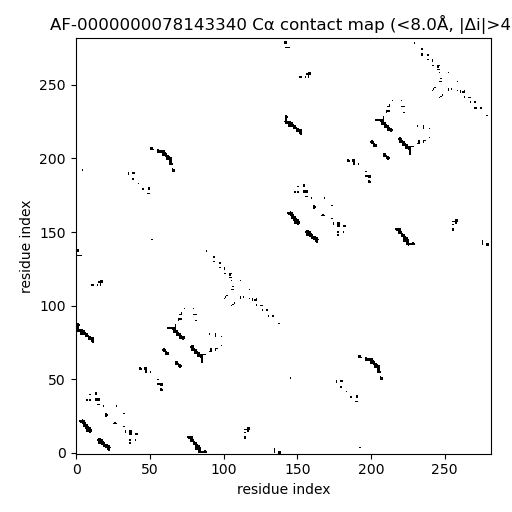 -0.433 25.359 16.922 1 92.31 119 ARG A C 1
ATOM 937 O O . ARG A 1 119 ? 0.101 26.234 17.609 1 92.31 119 ARG A O 1
ATOM 944 N N . CYS A 1 120 ? -0.675 25.547 15.625 1 94.12 120 CYS A N 1
ATOM 945 C CA . CYS A 1 120 ? -0.417 26.781 14.906 1 94.12 120 CYS A CA 1
ATOM 946 C C . CYS A 1 120 ? -1.642 27.219 14.109 1 94.12 120 CYS A C 1
ATOM 948 O O . CYS A 1 120 ? -1.977 26.594 13.094 1 94.12 120 CYS A O 1
ATOM 950 N N . GLU A 1 121 ? -2.307 28.234 14.484 1 94.06 121 GLU A N 1
ATOM 951 C CA . GLU A 1 121 ? -3.557 28.703 13.891 1 94.06 121 GLU A CA 1
ATOM 952 C C . GLU A 1 121 ? -3.373 29.047 12.414 1 94.06 121 GLU A C 1
ATOM 954 O O . GLU A 1 121 ? -4.238 28.75 11.586 1 94.06 121 GLU A O 1
ATOM 959 N N . LEU A 1 122 ? -2.236 29.719 12.141 1 95.19 122 LEU A N 1
ATOM 960 C CA . LEU A 1 122 ? -1.986 30.109 10.758 1 95.19 122 LEU A CA 1
ATOM 961 C C . LEU A 1 122 ? -1.893 28.875 9.859 1 95.19 122 LEU A C 1
ATOM 963 O O . LEU A 1 122 ? -2.383 28.891 8.727 1 95.19 122 LEU A O 1
ATOM 967 N N . PHE A 1 123 ? -1.263 27.859 10.312 1 97.56 123 PHE A N 1
ATOM 968 C CA . PHE A 1 123 ? -1.197 26.609 9.57 1 97.56 123 PHE A CA 1
ATOM 969 C C . PHE A 1 123 ? -2.594 26.047 9.328 1 97.56 123 PHE A C 1
ATOM 971 O O . PHE A 1 123 ? -2.938 25.672 8.203 1 97.56 123 PHE A O 1
ATOM 978 N N . ASP A 1 124 ? -3.406 26.047 10.32 1 96.38 124 ASP A N 1
ATOM 979 C CA . ASP A 1 124 ? -4.762 25.516 10.234 1 96.38 124 ASP A CA 1
ATOM 980 C C . ASP A 1 124 ? -5.574 26.234 9.172 1 96.38 124 ASP A C 1
ATOM 982 O O . ASP A 1 124 ? -6.25 25.609 8.352 1 96.38 124 ASP A O 1
ATOM 986 N N . ILE A 1 125 ? -5.535 27.516 9.258 1 96.62 125 ILE A N 1
ATOM 987 C CA . ILE A 1 125 ? -6.324 28.344 8.352 1 96.62 125 ILE A CA 1
ATOM 988 C C . ILE A 1 125 ? -5.898 28.078 6.91 1 96.62 125 ILE A C 1
ATOM 990 O O . ILE A 1 125 ? -6.738 27.828 6.043 1 96.62 125 ILE A O 1
ATOM 994 N N . ASN A 1 126 ? -4.586 28.109 6.645 1 97.06 126 ASN A N 1
ATOM 995 C CA . ASN A 1 126 ? -4.09 27.953 5.281 1 97.06 126 ASN A CA 1
ATOM 996 C C . ASN A 1 126 ? -4.273 26.531 4.777 1 97.06 126 ASN A C 1
ATOM 998 O O . ASN A 1 126 ? -4.508 26.312 3.59 1 97.06 126 ASN A O 1
ATOM 1002 N N . LEU A 1 127 ? -4.172 25.594 5.656 1 97.19 127 LEU A N 1
ATOM 1003 C CA . LEU A 1 127 ? -4.461 24.203 5.309 1 97.19 127 LEU A CA 1
ATOM 1004 C C . LEU A 1 127 ? -5.906 24.031 4.859 1 97.19 127 LEU A C 1
ATOM 1006 O O . LEU A 1 127 ? -6.176 23.406 3.832 1 97.19 127 LEU A O 1
ATOM 1010 N N . SER A 1 128 ? -6.766 24.594 5.594 1 94.94 128 SER A N 1
ATOM 1011 C CA . SER A 1 128 ? -8.188 24.516 5.262 1 94.94 128 SER A CA 1
ATOM 1012 C C . SER A 1 128 ? -8.461 25.125 3.889 1 94.94 128 SER A C 1
ATOM 1014 O O . SER A 1 128 ? -9.219 24.562 3.098 1 94.94 128 SER A O 1
ATOM 1016 N N . LEU A 1 129 ? -7.891 26.234 3.635 1 94.81 129 LEU A N 1
ATOM 1017 C CA . LEU A 1 129 ? -8.055 26.906 2.348 1 94.81 129 LEU A CA 1
ATOM 1018 C C . LEU A 1 129 ? -7.52 26.031 1.215 1 94.81 129 LEU A C 1
ATOM 1020 O O . LEU A 1 129 ? -8.148 25.922 0.162 1 94.81 129 LEU A O 1
ATOM 1024 N N . THR A 1 130 ? -6.402 25.438 1.442 1 95 130 THR A N 1
ATOM 1025 C CA . THR A 1 130 ? -5.75 24.594 0.448 1 95 130 THR A CA 1
ATOM 1026 C C . THR A 1 130 ? -6.605 23.375 0.134 1 95 130 THR A C 1
ATOM 1028 O O . THR A 1 130 ? -6.816 23.047 -1.033 1 95 130 THR A O 1
ATOM 1031 N N . VAL A 1 131 ? -7.098 22.672 1.111 1 93.12 131 VAL A N 1
ATOM 1032 C CA . VAL A 1 131 ? -7.902 21.469 0.938 1 93.12 131 VAL A CA 1
ATOM 1033 C C . VAL A 1 131 ? -9.227 21.828 0.262 1 93.12 131 VAL A C 1
ATOM 1035 O O . VAL A 1 131 ? -9.711 21.078 -0.595 1 93.12 131 VAL A O 1
ATOM 1038 N N . GLN A 1 132 ? -9.789 22.953 0.626 1 88.94 132 GLN A N 1
ATOM 1039 C CA . GLN A 1 132 ? -11.039 23.406 0.012 1 88.94 132 GLN A CA 1
ATOM 1040 C C . GLN A 1 132 ? -10.844 23.688 -1.477 1 88.94 132 GLN A C 1
ATOM 1042 O O . GLN A 1 132 ? -11.719 23.359 -2.289 1 88.94 132 GLN A O 1
ATOM 1047 N N . LYS A 1 133 ? -9.805 24.297 -1.783 1 87.69 133 LYS A N 1
ATOM 1048 C CA . LYS A 1 133 ? -9.492 24.578 -3.182 1 87.69 133 LYS A CA 1
ATOM 1049 C C . LYS A 1 133 ? -9.398 23.281 -3.992 1 87.69 133 LYS A C 1
ATOM 1051 O O . LYS A 1 133 ? -9.852 23.234 -5.133 1 87.69 133 LYS A O 1
ATOM 1056 N N . GLU A 1 134 ? -8.75 22.281 -3.395 1 82.31 134 GLU A N 1
ATOM 1057 C CA . GLU A 1 134 ? -8.609 21 -4.059 1 82.31 134 GLU A CA 1
ATOM 1058 C C . GLU A 1 134 ? -9.969 20.312 -4.234 1 82.31 134 GLU A C 1
ATOM 1060 O O . GLU A 1 134 ? -10.234 19.703 -5.273 1 82.31 134 GLU A O 1
ATOM 1065 N N . ARG A 1 135 ? -10.766 20.406 -3.316 1 80.44 135 ARG A N 1
ATOM 1066 C CA . ARG A 1 135 ? -12.094 19.812 -3.385 1 80.44 135 ARG A CA 1
ATOM 1067 C C . ARG A 1 135 ? -12.922 20.438 -4.504 1 80.44 135 ARG A C 1
ATOM 1069 O O . ARG A 1 135 ? -13.656 19.75 -5.207 1 80.44 135 ARG A O 1
ATOM 1076 N N . VAL A 1 136 ? -12.82 21.703 -4.609 1 72.06 136 VAL A N 1
ATOM 1077 C CA . VAL A 1 136 ? -13.562 22.422 -5.637 1 72.06 136 VAL A CA 1
ATOM 1078 C C . VAL A 1 136 ? -13.047 22.031 -7.02 1 72.06 136 VAL A C 1
ATOM 1080 O O . VAL A 1 136 ? -13.828 21.844 -7.953 1 72.06 136 VAL A O 1
ATOM 1083 N N . ALA A 1 137 ? -11.766 21.906 -7.121 1 73.81 137 ALA A N 1
ATOM 1084 C CA . ALA A 1 137 ? -11.156 21.516 -8.391 1 73.81 137 ALA A CA 1
ATOM 1085 C C . ALA A 1 137 ? -11.609 20.109 -8.805 1 73.81 137 ALA A C 1
ATOM 1087 O O . ALA A 1 137 ? -11.766 19.844 -10 1 73.81 137 ALA A O 1
ATOM 1088 N N . LEU A 1 138 ? -11.773 19.328 -7.863 1 68.44 138 LEU A N 1
ATOM 1089 C CA . LEU A 1 138 ? -12.195 17.953 -8.117 1 68.44 138 LEU A CA 1
ATOM 1090 C C . LEU A 1 138 ? -13.656 17.906 -8.547 1 68.44 138 LEU A C 1
ATOM 1092 O O . LEU A 1 138 ? -14.062 17.016 -9.297 1 68.44 138 LEU A O 1
ATOM 1096 N N . LEU A 1 139 ? -14.414 18.844 -8.055 1 65.5 139 LEU A N 1
ATOM 1097 C CA . LEU A 1 139 ? -15.828 18.922 -8.398 1 65.5 139 LEU A CA 1
ATOM 1098 C C . LEU A 1 139 ? -16.031 19.562 -9.766 1 65.5 139 LEU A C 1
ATOM 1100 O O . LEU A 1 139 ? -17 19.281 -10.461 1 65.5 139 LEU A O 1
ATOM 1104 N N . GLY A 1 140 ? -15.188 20.438 -10.133 1 59.16 140 GLY A N 1
ATOM 1105 C CA . GLY A 1 140 ? -15.344 21.172 -11.383 1 59.16 140 GLY A CA 1
ATOM 1106 C C . GLY A 1 140 ? -14.852 20.391 -12.594 1 59.16 140 GLY A C 1
ATOM 1107 O O . GLY A 1 140 ? -14.969 20.875 -13.727 1 59.16 140 GLY A O 1
ATOM 1108 N N . ARG A 1 141 ? -14.117 19.344 -12.328 1 47.5 141 ARG A N 1
ATOM 1109 C CA . ARG A 1 141 ? -13.734 18.578 -13.508 1 47.5 141 ARG A CA 1
ATOM 1110 C C . ARG A 1 141 ? -14.797 17.547 -13.867 1 47.5 141 ARG A C 1
ATOM 1112 O O . ARG A 1 141 ? -15.484 17.031 -12.984 1 47.5 141 ARG A O 1
ATOM 1119 N N . MET B 1 1 ? 12.031 -0.147 -19.047 1 44.72 1 MET B N 1
ATOM 1120 C CA . MET B 1 1 ? 11.469 -1.429 -19.453 1 44.72 1 MET B CA 1
ATOM 1121 C C . MET B 1 1 ? 10.609 -2.025 -18.344 1 44.72 1 MET B C 1
ATOM 1123 O O . MET B 1 1 ? 10.984 -1.972 -17.172 1 44.72 1 MET B O 1
ATOM 1127 N N . ALA B 1 2 ? 9.312 -2.029 -18.516 1 61.56 2 ALA B N 1
ATOM 1128 C CA . ALA B 1 2 ? 8.281 -2.477 -17.578 1 61.56 2 ALA B CA 1
ATOM 1129 C C . ALA B 1 2 ? 8.5 -3.93 -17.172 1 61.56 2 ALA B C 1
ATOM 1131 O O . ALA B 1 2 ? 8.43 -4.836 -18 1 61.56 2 ALA B O 1
ATOM 1132 N N . ALA B 1 3 ? 9.32 -4.195 -16.094 1 83.44 3 ALA B N 1
ATOM 1133 C CA . ALA B 1 3 ? 9.82 -5.523 -15.734 1 83.44 3 ALA B CA 1
ATOM 1134 C C . ALA B 1 3 ? 9.062 -6.094 -14.539 1 83.44 3 ALA B C 1
ATOM 1136 O O . ALA B 1 3 ? 8.727 -5.367 -13.602 1 83.44 3 ALA B O 1
ATOM 1137 N N . ILE B 1 4 ? 8.57 -7.258 -14.82 1 91.75 4 ILE B N 1
ATOM 1138 C CA . ILE B 1 4 ? 8.062 -8.078 -13.727 1 91.75 4 ILE B CA 1
ATOM 1139 C C . ILE B 1 4 ? 9.227 -8.719 -12.984 1 91.75 4 ILE B C 1
ATOM 1141 O O . ILE B 1 4 ? 10.094 -9.359 -13.594 1 91.75 4 ILE B O 1
ATOM 1145 N N . TYR B 1 5 ? 9.219 -8.523 -11.719 1 92.44 5 TYR B N 1
ATOM 1146 C CA . TYR B 1 5 ? 10.328 -9.039 -10.922 1 92.44 5 TYR B CA 1
ATOM 1147 C C . TYR B 1 5 ? 9.984 -10.398 -10.328 1 92.44 5 TYR B C 1
ATOM 1149 O O . TYR B 1 5 ? 10.82 -11.312 -10.344 1 92.44 5 TYR B O 1
ATOM 1157 N N . SER B 1 6 ? 8.797 -10.578 -9.789 1 94.56 6 SER B N 1
ATOM 1158 C CA . SER B 1 6 ? 8.445 -11.82 -9.117 1 94.56 6 SER B CA 1
ATOM 1159 C C . SER B 1 6 ? 6.934 -11.953 -8.961 1 94.56 6 SER B C 1
ATOM 1161 O O . SER B 1 6 ? 6.207 -10.961 -9.016 1 94.56 6 SER B O 1
ATOM 1163 N N . LEU B 1 7 ? 6.539 -13.234 -8.766 1 96.56 7 LEU B N 1
ATOM 1164 C CA . LEU B 1 7 ? 5.137 -13.586 -8.57 1 96.56 7 LEU B CA 1
ATOM 1165 C C . LEU B 1 7 ? 4.969 -14.477 -7.344 1 96.56 7 LEU B C 1
ATOM 1167 O O . LEU B 1 7 ? 5.754 -15.398 -7.129 1 96.56 7 LEU B O 1
ATOM 1171 N N . TYR B 1 8 ? 3.938 -14.164 -6.598 1 97.69 8 TYR B N 1
ATOM 1172 C CA . TYR B 1 8 ? 3.641 -14.914 -5.379 1 97.69 8 TYR B CA 1
ATOM 1173 C C . TYR B 1 8 ? 2.174 -15.328 -5.34 1 97.69 8 TYR B C 1
ATOM 1175 O O . TYR B 1 8 ? 1.293 -14.555 -5.719 1 97.69 8 TYR B O 1
ATOM 1183 N N . ILE B 1 9 ? 1.924 -16.531 -4.809 1 98.5 9 ILE B N 1
ATOM 1184 C CA . ILE B 1 9 ? 0.58 -16.953 -4.434 1 98.5 9 ILE B CA 1
ATOM 1185 C C . ILE B 1 9 ? 0.559 -17.359 -2.963 1 98.5 9 ILE B C 1
ATOM 1187 O O . ILE B 1 9 ? 1.333 -18.219 -2.541 1 98.5 9 ILE B O 1
ATOM 1191 N N . ILE B 1 10 ? -0.274 -16.75 -2.26 1 98.31 10 ILE B N 1
ATOM 1192 C CA . ILE B 1 10 ? -0.38 -16.953 -0.818 1 98.31 10 ILE B CA 1
ATOM 1193 C C . ILE B 1 10 ? -1.774 -17.469 -0.471 1 98.31 10 ILE B C 1
ATOM 1195 O O . ILE B 1 10 ? -2.779 -16.906 -0.91 1 98.31 10 ILE B O 1
ATOM 1199 N N . ASN B 1 11 ? -1.799 -18.516 0.291 1 97.56 11 ASN B N 1
ATOM 1200 C CA . ASN B 1 11 ? -3.109 -19.031 0.669 1 97.56 11 ASN B CA 1
ATOM 1201 C C . ASN B 1 11 ? -3.76 -18.172 1.75 1 97.56 11 ASN B C 1
ATOM 1203 O O . ASN B 1 11 ? -3.182 -17.172 2.191 1 97.56 11 ASN B O 1
ATOM 1207 N N . LYS B 1 12 ? -5.004 -18.578 2.188 1 95.25 12 LYS B N 1
ATOM 1208 C CA . LYS B 1 12 ? -5.82 -17.766 3.08 1 95.25 12 LYS B CA 1
ATOM 1209 C C . LYS B 1 12 ? -5.148 -17.609 4.441 1 95.25 12 LYS B C 1
ATOM 1211 O O . LYS B 1 12 ? -5.328 -16.578 5.109 1 95.25 12 LYS B O 1
ATOM 1216 N N . SER B 1 13 ? -4.371 -18.516 4.848 1 95.44 13 SER B N 1
ATOM 1217 C CA . SER B 1 13 ? -3.75 -18.5 6.168 1 95.44 13 SER B CA 1
ATOM 1218 C C . SER B 1 13 ? -2.42 -17.766 6.148 1 95.44 13 SER B C 1
ATOM 1220 O O . SER B 1 13 ? -1.775 -17.594 7.188 1 95.44 13 SER B O 1
ATOM 1222 N N . GLY B 1 14 ? -1.982 -17.344 4.988 1 96.5 14 GLY B N 1
ATOM 1223 C CA . GLY B 1 14 ? -0.741 -16.594 4.879 1 96.5 14 GLY B CA 1
ATOM 1224 C C . GLY B 1 14 ? 0.438 -17.453 4.457 1 96.5 14 GLY B C 1
ATOM 1225 O O . GLY B 1 14 ? 1.573 -16.984 4.406 1 96.5 14 GLY B O 1
ATOM 1226 N N . GLY B 1 15 ? 0.219 -18.609 4.086 1 97.12 15 GLY B N 1
ATOM 1227 C CA . GLY B 1 15 ? 1.277 -19.5 3.645 1 97.12 15 GLY B CA 1
ATOM 1228 C C . GLY B 1 15 ? 1.636 -19.312 2.182 1 97.12 15 GLY B C 1
ATOM 1229 O O . GLY B 1 15 ? 0.752 -19.234 1.325 1 97.12 15 GLY B O 1
ATOM 1230 N N . LEU B 1 16 ? 2.93 -19.297 1.902 1 97.88 16 LEU B N 1
ATOM 1231 C CA . LEU B 1 16 ? 3.404 -19.219 0.526 1 97.88 16 LEU B CA 1
ATOM 1232 C C . LEU B 1 16 ? 3.23 -20.547 -0.19 1 97.88 16 LEU B C 1
ATOM 1234 O O . LEU B 1 16 ? 3.863 -21.547 0.175 1 97.88 16 LEU B O 1
ATOM 1238 N N . ILE B 1 17 ? 2.424 -20.547 -1.298 1 97.88 17 ILE B N 1
ATOM 1239 C CA . ILE B 1 17 ? 2.17 -21.828 -1.949 1 97.88 17 ILE B CA 1
ATOM 1240 C C . ILE B 1 17 ? 2.77 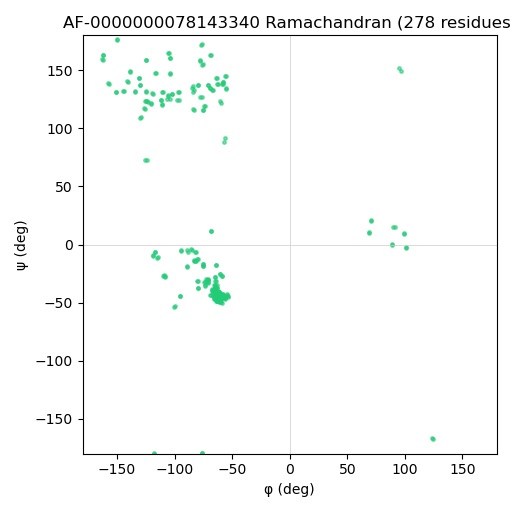-21.828 -3.354 1 97.88 17 ILE B C 1
ATOM 1242 O O . ILE B 1 17 ? 2.842 -22.859 -4.012 1 97.88 17 ILE B O 1
ATOM 1246 N N . PHE B 1 18 ? 3.174 -20.672 -3.803 1 97.5 18 PHE B N 1
ATOM 1247 C CA . PHE B 1 18 ? 3.85 -20.578 -5.094 1 97.5 18 PHE B CA 1
ATOM 1248 C C . PHE B 1 18 ? 4.707 -19.328 -5.18 1 97.5 18 PHE B C 1
ATOM 1250 O O . PHE B 1 18 ? 4.293 -18.25 -4.734 1 97.5 18 PHE B O 1
ATOM 1257 N N . TYR B 1 19 ? 5.883 -19.5 -5.742 1 96.25 19 TYR B N 1
ATOM 1258 C CA . TYR B 1 19 ? 6.801 -18.375 -5.945 1 96.25 19 TYR B CA 1
ATOM 1259 C C . TYR B 1 19 ? 7.574 -18.547 -7.25 1 96.25 19 TYR B C 1
ATOM 1261 O O . TYR B 1 19 ? 8.039 -19.641 -7.574 1 96.25 19 TYR B O 1
ATOM 1269 N N . LYS B 1 20 ? 7.625 -17.484 -8.039 1 94.19 20 LYS B N 1
ATOM 1270 C CA . LYS B 1 20 ? 8.438 -17.453 -9.25 1 94.19 20 LYS B CA 1
ATOM 1271 C C . LYS B 1 20 ? 9.219 -16.156 -9.359 1 94.19 20 LYS B C 1
ATOM 1273 O O . LYS B 1 20 ? 8.664 -15.07 -9.172 1 94.19 20 LYS B O 1
ATOM 1278 N N . ASP B 1 21 ? 10.484 -16.266 -9.633 1 92.19 21 ASP B N 1
ATOM 1279 C CA . ASP B 1 21 ? 11.375 -15.125 -9.797 1 92.19 21 ASP B CA 1
ATOM 1280 C C . ASP B 1 21 ? 11.656 -14.852 -11.273 1 92.19 21 ASP B C 1
ATOM 1282 O O . ASP B 1 21 ? 11.992 -15.773 -12.023 1 92.19 21 ASP B O 1
ATOM 1286 N N . TYR B 1 22 ? 11.477 -13.617 -11.648 1 87.31 22 TYR B N 1
ATOM 1287 C CA . TYR B 1 22 ? 11.727 -13.242 -13.039 1 87.31 22 TYR B CA 1
ATOM 1288 C C . TYR B 1 22 ? 12.867 -12.234 -13.141 1 87.31 22 TYR B C 1
ATOM 1290 O O . TYR B 1 22 ? 13.195 -11.766 -14.234 1 87.31 22 TYR B O 1
ATOM 1298 N N . GLY B 1 23 ? 13.32 -11.789 -12 1 74.31 23 GLY B N 1
ATOM 1299 C CA . GLY B 1 23 ? 14.336 -10.75 -12 1 74.31 23 GLY B CA 1
ATOM 1300 C C . GLY B 1 23 ? 15.727 -11.273 -12.297 1 74.31 23 GLY B C 1
ATOM 1301 O O . GLY B 1 23 ? 15.945 -12.484 -12.32 1 74.31 23 GLY B O 1
ATOM 1302 N N . SER B 1 24 ? 16.453 -10.266 -12.742 1 61.53 24 SER B N 1
ATOM 1303 C CA . SER B 1 24 ? 17.828 -10.555 -13.125 1 61.53 24 SER B CA 1
ATOM 1304 C C . SER B 1 24 ? 18.703 -10.789 -11.898 1 61.53 24 SER B C 1
ATOM 1306 O O . SER B 1 24 ? 19.734 -11.461 -11.984 1 61.53 24 SER B O 1
ATOM 1308 N N . ALA B 1 25 ? 18.391 -10.047 -10.867 1 55.59 25 ALA B N 1
ATOM 1309 C CA . ALA B 1 25 ? 19.328 -10 -9.742 1 55.59 25 ALA B CA 1
ATOM 1310 C C . ALA B 1 25 ? 19.375 -11.344 -9.023 1 55.59 25 ALA B C 1
ATOM 1312 O O . ALA B 1 25 ? 20.062 -11.484 -8.008 1 55.59 25 ALA B O 1
ATOM 1313 N N . GLY B 1 26 ? 18.891 -12.281 -9.5 1 57.69 26 GLY B N 1
ATOM 1314 C CA . GLY B 1 26 ? 19.016 -13.617 -8.938 1 57.69 26 GLY B CA 1
ATOM 1315 C C . GLY B 1 26 ? 17.828 -14.008 -8.07 1 57.69 26 GLY B C 1
ATOM 1316 O O . GLY B 1 26 ? 17.109 -13.148 -7.57 1 57.69 26 GLY B O 1
ATOM 1317 N N . ARG B 1 27 ? 17.547 -15.305 -8.062 1 64.56 27 ARG B N 1
ATOM 1318 C CA . ARG B 1 27 ? 16.453 -15.953 -7.348 1 64.56 27 ARG B CA 1
ATOM 1319 C C . ARG B 1 27 ? 16.562 -15.719 -5.844 1 64.56 27 ARG B C 1
ATOM 1321 O O . ARG B 1 27 ? 17.641 -15.883 -5.262 1 64.56 27 ARG B O 1
ATOM 1328 N N . MET B 1 28 ? 15.57 -15.156 -5.293 1 75.19 28 MET B N 1
ATOM 1329 C CA . MET B 1 28 ? 15.484 -15.125 -3.838 1 75.19 28 MET B CA 1
ATOM 1330 C C . MET B 1 28 ? 15.508 -16.531 -3.254 1 75.19 28 MET B C 1
ATOM 1332 O O . MET B 1 28 ? 14.953 -17.453 -3.842 1 75.19 28 MET B O 1
ATOM 1336 N N . ASP B 1 29 ? 16.25 -16.641 -2.195 1 83.88 29 ASP B N 1
ATOM 1337 C CA . ASP B 1 29 ? 16.188 -17.938 -1.542 1 83.88 29 ASP B CA 1
ATOM 1338 C C . ASP B 1 29 ? 14.828 -18.172 -0.898 1 83.88 29 ASP B C 1
ATOM 1340 O O . ASP B 1 29 ? 14.016 -17.266 -0.798 1 83.88 29 ASP B O 1
ATOM 1344 N N . THR B 1 30 ? 14.609 -19.422 -0.622 1 86.25 30 THR B N 1
ATOM 1345 C CA . THR B 1 30 ? 13.32 -19.859 -0.089 1 86.25 30 THR B CA 1
ATOM 1346 C C . THR B 1 30 ? 12.953 -19.062 1.16 1 86.25 30 THR B C 1
ATOM 1348 O O . THR B 1 30 ? 11.812 -18.625 1.305 1 86.25 30 THR B O 1
ATOM 1351 N N . ASN B 1 31 ? 13.875 -18.828 2.057 1 89 31 ASN B N 1
ATOM 1352 C CA . ASN B 1 31 ? 13.617 -18.078 3.283 1 89 31 ASN B CA 1
ATOM 1353 C C . ASN B 1 31 ? 13.188 -16.641 2.99 1 89 31 ASN B C 1
ATOM 1355 O O . ASN B 1 31 ? 12.273 -16.125 3.623 1 89 31 ASN B O 1
ATOM 1359 N N . ASP B 1 32 ? 13.836 -16.094 2.045 1 90.31 32 ASP B N 1
ATOM 1360 C CA . ASP B 1 32 ? 13.523 -14.703 1.694 1 90.31 32 ASP B CA 1
ATOM 1361 C C . ASP B 1 32 ? 12.141 -14.602 1.063 1 90.31 32 ASP B C 1
ATOM 1363 O O . ASP B 1 32 ? 11.383 -13.672 1.364 1 90.31 32 ASP B O 1
ATOM 1367 N N . SER B 1 33 ? 11.82 -15.531 0.164 1 93.44 33 SER B N 1
ATOM 1368 C CA . SER B 1 33 ? 10.5 -15.492 -0.46 1 93.44 33 SER B CA 1
ATOM 1369 C C . SER B 1 33 ? 9.398 -15.703 0.57 1 93.44 33 SER B C 1
ATOM 1371 O O . SER B 1 33 ? 8.352 -15.047 0.507 1 93.44 33 SER B O 1
ATOM 1373 N N . LEU B 1 34 ? 9.672 -16.609 1.559 1 94.38 34 LEU B N 1
ATOM 1374 C CA . LEU B 1 34 ? 8.719 -16.828 2.641 1 94.38 34 LEU B CA 1
ATOM 1375 C C . LEU B 1 34 ? 8.539 -15.57 3.48 1 94.38 34 LEU B C 1
ATOM 1377 O O . LEU B 1 34 ? 7.418 -15.227 3.855 1 94.38 34 LEU B O 1
ATOM 1381 N N . ARG B 1 35 ? 9.617 -14.961 3.748 1 94.25 35 ARG B N 1
ATOM 1382 C CA . ARG B 1 35 ? 9.586 -13.719 4.523 1 94.25 35 ARG B CA 1
ATOM 1383 C C . ARG B 1 35 ? 8.781 -12.641 3.801 1 94.25 35 ARG B C 1
ATOM 1385 O O . ARG B 1 35 ? 7.922 -11.992 4.402 1 94.25 35 ARG B O 1
ATOM 1392 N N . VAL B 1 36 ? 9.039 -12.445 2.566 1 93.88 36 VAL B N 1
ATOM 1393 C CA . VAL B 1 36 ? 8.328 -11.453 1.766 1 93.88 36 VAL B CA 1
ATOM 1394 C C . VAL B 1 36 ? 6.836 -11.766 1.751 1 93.88 36 VAL B C 1
ATOM 1396 O O . VAL B 1 36 ? 6.008 -10.875 1.965 1 93.88 36 VAL B O 1
ATOM 1399 N N . ALA B 1 37 ? 6.547 -13 1.539 1 96.25 37 ALA B N 1
ATOM 1400 C CA . ALA B 1 37 ? 5.152 -13.43 1.508 1 96.25 37 ALA B CA 1
ATOM 1401 C C . ALA B 1 37 ? 4.461 -13.141 2.836 1 96.25 37 ALA B C 1
ATOM 1403 O O . ALA B 1 37 ? 3.33 -12.641 2.857 1 96.25 37 ALA B O 1
ATOM 1404 N N . SER B 1 38 ? 5.121 -13.398 3.852 1 96.75 38 SER B N 1
ATOM 1405 C CA . SER B 1 38 ? 4.582 -13.172 5.188 1 96.75 38 SER B CA 1
ATOM 1406 C C . SER B 1 38 ? 4.371 -11.68 5.449 1 96.75 38 SER B C 1
ATOM 1408 O O . SER B 1 38 ? 3.334 -11.281 5.98 1 96.75 38 SER B O 1
ATOM 1410 N N . LEU B 1 39 ? 5.375 -10.906 5.113 1 95.69 39 LEU B N 1
ATOM 1411 C CA . LEU B 1 39 ? 5.27 -9.461 5.266 1 95.69 39 LEU B CA 1
ATOM 1412 C C . LEU B 1 39 ? 4.066 -8.922 4.5 1 95.69 39 LEU B C 1
ATOM 1414 O O . LEU B 1 39 ? 3.283 -8.133 5.043 1 95.69 39 LEU B O 1
ATOM 1418 N N . TRP B 1 40 ? 3.93 -9.352 3.316 1 95.88 40 TRP B N 1
ATOM 1419 C CA . TRP B 1 40 ? 2.812 -8.891 2.5 1 95.88 40 TRP B CA 1
ATOM 1420 C C . TRP B 1 40 ? 1.48 -9.312 3.109 1 95.88 40 TRP B C 1
ATOM 1422 O O . TRP B 1 40 ? 0.545 -8.508 3.186 1 95.88 40 TRP B O 1
ATOM 1432 N N . HIS B 1 41 ? 1.411 -10.562 3.459 1 96.62 41 HIS B N 1
ATOM 1433 C CA . HIS B 1 41 ? 0.171 -11.062 4.039 1 96.62 41 HIS B CA 1
ATOM 1434 C C . HIS B 1 41 ? -0.26 -10.211 5.23 1 96.62 41 HIS B C 1
ATOM 1436 O O . HIS B 1 41 ? -1.427 -9.828 5.332 1 96.62 41 HIS B O 1
ATOM 1442 N N . SER B 1 42 ? 0.637 -9.914 6.062 1 95.62 42 SER B N 1
ATOM 1443 C CA . SER B 1 42 ? 0.373 -9.102 7.246 1 95.62 42 SER B CA 1
ATOM 1444 C C . SER B 1 42 ? -0.045 -7.684 6.859 1 95.62 42 SER B C 1
ATOM 1446 O O . SER B 1 42 ? -1.01 -7.145 7.406 1 95.62 42 SER B O 1
ATOM 1448 N N . MET B 1 43 ? 0.677 -7.105 5.953 1 95.81 43 MET B N 1
ATOM 1449 C CA . MET B 1 43 ? 0.386 -5.75 5.492 1 95.81 43 MET B CA 1
ATOM 1450 C C . MET B 1 43 ? -1.011 -5.672 4.883 1 95.81 43 MET B C 1
ATOM 1452 O O . MET B 1 43 ? -1.765 -4.738 5.172 1 95.81 43 MET B O 1
ATOM 1456 N N . HIS B 1 44 ? -1.292 -6.629 4.027 1 96.38 44 HIS B N 1
ATOM 1457 C CA . HIS B 1 44 ? -2.6 -6.699 3.387 1 96.38 44 HIS B CA 1
ATOM 1458 C C . HIS B 1 44 ? -3.719 -6.766 4.422 1 96.38 44 HIS B C 1
ATOM 1460 O O . HIS B 1 44 ? -4.695 -6.016 4.332 1 96.38 44 HIS B O 1
ATOM 1466 N N . ALA B 1 45 ? -3.539 -7.574 5.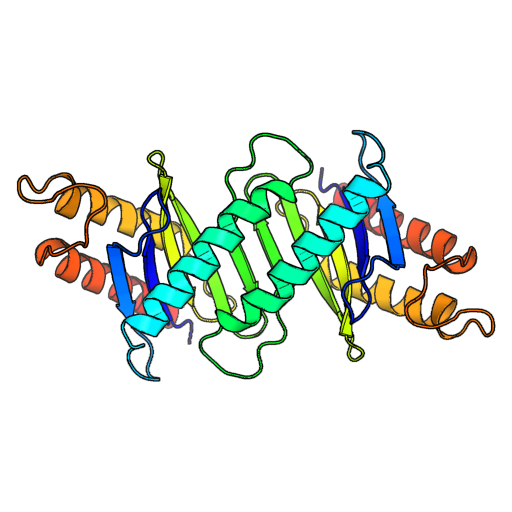406 1 93.56 45 ALA B N 1
ATOM 1467 C CA . ALA B 1 45 ? -4.539 -7.734 6.457 1 93.56 45 ALA B CA 1
ATOM 1468 C C . ALA B 1 45 ? -4.688 -6.457 7.273 1 93.56 45 ALA B C 1
ATOM 1470 O O . ALA B 1 45 ? -5.805 -6 7.523 1 93.56 45 ALA B O 1
ATOM 1471 N N . ILE B 1 46 ? -3.617 -5.887 7.613 1 93.88 46 ILE B N 1
ATOM 1472 C CA . ILE B 1 46 ? -3.623 -4.738 8.508 1 93.88 46 ILE B CA 1
ATOM 1473 C C . ILE B 1 46 ? -4.195 -3.521 7.785 1 93.88 46 ILE B C 1
ATOM 1475 O O . ILE B 1 46 ? -4.758 -2.625 8.414 1 93.88 46 ILE B O 1
ATOM 1479 N N . SER B 1 47 ? -4.004 -3.447 6.508 1 94.19 47 SER B N 1
ATOM 1480 C CA . SER B 1 47 ? -4.477 -2.312 5.719 1 94.19 47 SER B CA 1
ATOM 1481 C C . SER B 1 47 ? -5.988 -2.152 5.832 1 94.19 47 SER B C 1
ATOM 1483 O O . SER B 1 47 ? -6.512 -1.045 5.691 1 94.19 47 SER B O 1
ATOM 1485 N N . GLN B 1 48 ? -6.664 -3.26 6.086 1 93.25 48 GLN B N 1
ATOM 1486 C CA . GLN B 1 48 ? -8.117 -3.223 6.227 1 93.25 48 GLN B CA 1
ATOM 1487 C C . GLN B 1 48 ? -8.531 -2.322 7.383 1 93.25 48 GLN B C 1
ATOM 1489 O O . GLN B 1 48 ? -9.609 -1.726 7.355 1 93.25 48 GLN B O 1
ATOM 1494 N N . GLN B 1 49 ? -7.648 -2.188 8.297 1 91.25 49 GLN B N 1
ATOM 1495 C CA . GLN B 1 49 ? -7.93 -1.385 9.484 1 91.25 49 GLN B CA 1
ATOM 1496 C C . GLN B 1 49 ? -7.773 0.105 9.188 1 91.25 49 GLN B C 1
ATOM 1498 O O . GLN B 1 49 ? -8.195 0.948 9.984 1 91.25 49 GLN B O 1
ATOM 1503 N N . LEU B 1 50 ? -7.199 0.455 8.086 1 91.38 50 LEU B N 1
ATOM 1504 C CA . LEU B 1 50 ? -7.008 1.846 7.691 1 91.38 50 LEU B CA 1
ATOM 1505 C C . LEU B 1 50 ? -8.266 2.4 7.027 1 91.38 50 LEU B C 1
ATOM 1507 O O . LEU B 1 50 ? -8.406 3.617 6.871 1 91.38 50 LEU B O 1
ATOM 1511 N N . SER B 1 51 ? -9.156 1.574 6.668 1 91.12 51 SER B N 1
ATOM 1512 C CA . SER B 1 51 ? -10.32 1.96 5.879 1 91.12 51 SER B CA 1
ATOM 1513 C C . SER B 1 51 ? -11.297 2.789 6.707 1 91.12 51 SER B C 1
ATOM 1515 O O . SER B 1 51 ? -11.609 2.436 7.848 1 91.12 51 SER B O 1
ATOM 1517 N N . PRO B 1 52 ? -11.812 3.83 6.102 1 86.5 52 PRO B N 1
ATOM 1518 C CA . PRO B 1 52 ? -12.812 4.637 6.801 1 86.5 52 PRO B CA 1
ATOM 1519 C C . PRO B 1 52 ? -14.18 3.955 6.855 1 86.5 52 PRO B C 1
ATOM 1521 O O . PRO B 1 52 ? -15.047 4.371 7.625 1 86.5 52 PRO B O 1
ATOM 1524 N N . VAL B 1 53 ? -14.336 2.979 6.016 1 86.31 53 VAL B N 1
ATOM 1525 C CA . VAL B 1 53 ? -15.625 2.293 5.973 1 86.31 53 VAL B CA 1
ATOM 1526 C C . VAL B 1 53 ? -15.414 0.794 6.184 1 86.31 53 VAL B C 1
ATOM 1528 O O . VAL B 1 53 ? -14.336 0.265 5.91 1 86.31 53 VAL B O 1
ATOM 1531 N N . ALA B 1 54 ? -16.453 0.129 6.598 1 87.06 54 ALA B N 1
ATOM 1532 C CA . ALA B 1 54 ? -16.391 -1.313 6.816 1 87.06 54 ALA B CA 1
ATOM 1533 C C . ALA B 1 54 ? -16.422 -2.072 5.492 1 87.06 54 ALA B C 1
ATOM 1535 O O . ALA B 1 54 ? -16.922 -1.564 4.488 1 87.06 54 ALA B O 1
ATOM 1536 N N . GLY B 1 55 ? -15.844 -3.303 5.539 1 89.5 55 GLY B N 1
ATOM 1537 C CA . GLY B 1 55 ? -15.977 -4.199 4.398 1 89.5 55 GLY B CA 1
ATOM 1538 C C . GLY B 1 55 ? -14.844 -4.062 3.4 1 89.5 55 GLY B C 1
ATOM 1539 O O . GLY B 1 55 ? -14.992 -4.418 2.23 1 89.5 55 GLY B O 1
ATOM 1540 N N . CYS B 1 56 ? -13.789 -3.434 3.781 1 92.19 56 CYS B N 1
ATOM 1541 C CA . CYS B 1 56 ? -12.625 -3.312 2.91 1 92.19 56 CYS B CA 1
ATOM 1542 C C . CYS B 1 56 ? -11.969 -4.668 2.688 1 92.19 56 CYS B C 1
ATOM 1544 O O . CYS B 1 56 ? -11.758 -5.426 3.637 1 92.19 56 CYS B O 1
ATOM 1546 N N . SER B 1 57 ? -11.656 -4.988 1.46 1 92.56 57 SER B N 1
ATOM 1547 C CA . SER B 1 57 ? -11.086 -6.289 1.119 1 92.56 57 SER B CA 1
ATOM 1548 C C . SER B 1 57 ? -9.562 -6.27 1.207 1 92.56 57 SER B C 1
ATOM 1550 O O . SER B 1 57 ? -8.922 -7.32 1.221 1 92.56 57 SER B O 1
ATOM 1552 N N . GLY B 1 58 ? -8.969 -5.078 1.178 1 93.81 58 GLY B N 1
ATOM 1553 C CA . GLY B 1 58 ? -7.523 -4.996 1.294 1 93.81 58 GLY B CA 1
ATOM 1554 C C . GLY B 1 58 ? -6.875 -4.254 0.141 1 93.81 58 GLY B C 1
ATOM 1555 O O . GLY B 1 58 ? -7.562 -3.619 -0.661 1 93.81 58 GLY B O 1
ATOM 1556 N N . ILE B 1 59 ? -5.59 -4.379 0.058 1 96.81 59 ILE B N 1
ATOM 1557 C CA . ILE B 1 59 ? -4.777 -3.6 -0.872 1 96.81 59 ILE B CA 1
ATOM 1558 C C . ILE B 1 59 ? -4.859 -4.215 -2.268 1 96.81 59 ILE B C 1
ATOM 1560 O O . ILE B 1 59 ? -4.73 -5.434 -2.422 1 96.81 59 ILE B O 1
ATOM 1564 N N . GLU B 1 60 ? -4.996 -3.404 -3.219 1 97.56 60 GLU B N 1
ATOM 1565 C CA . GLU B 1 60 ? -4.957 -3.842 -4.609 1 97.56 60 GLU B CA 1
ATOM 1566 C C . GLU B 1 60 ? -3.684 -3.369 -5.305 1 97.56 60 GLU B C 1
ATOM 1568 O O . GLU B 1 60 ? -3.229 -3.988 -6.266 1 97.56 60 GLU B O 1
ATOM 1573 N N . LEU B 1 61 ? -3.17 -2.258 -4.766 1 98 61 LEU B N 1
ATOM 1574 C CA . LEU B 1 61 ? -1.955 -1.688 -5.34 1 98 61 LEU B CA 1
ATOM 1575 C C . LEU B 1 61 ? -1.152 -0.943 -4.277 1 98 61 LEU B C 1
ATOM 1577 O O . LEU B 1 61 ? -1.714 -0.169 -3.498 1 98 61 LEU B O 1
ATOM 1581 N N . LEU B 1 62 ? 0.066 -1.235 -4.238 1 97.88 62 LEU B N 1
ATOM 1582 C CA . LEU B 1 62 ? 1.056 -0.506 -3.455 1 97.88 62 LEU B CA 1
ATOM 1583 C C . LEU B 1 62 ? 2.148 0.065 -4.352 1 97.88 62 LEU B C 1
ATOM 1585 O O . LEU B 1 62 ? 2.818 -0.679 -5.07 1 97.88 62 LEU B O 1
ATOM 1589 N N . GLU B 1 63 ? 2.305 1.402 -4.301 1 97.44 63 GLU B N 1
ATOM 1590 C CA . GLU B 1 63 ? 3.357 2.045 -5.082 1 97.44 63 GLU B CA 1
ATOM 1591 C C . GLU B 1 63 ? 4.438 2.631 -4.176 1 97.44 63 GLU B C 1
ATOM 1593 O O . GLU B 1 63 ? 4.141 3.428 -3.283 1 97.44 63 GLU B O 1
ATOM 1598 N N . ALA B 1 64 ? 5.586 2.219 -4.434 1 96.56 64 ALA B N 1
ATOM 1599 C CA . ALA B 1 64 ? 6.777 2.803 -3.82 1 96.56 64 ALA B CA 1
ATOM 1600 C C . ALA B 1 64 ? 7.691 3.414 -4.879 1 96.56 64 ALA B C 1
ATOM 1602 O O . ALA B 1 64 ? 7.359 3.428 -6.066 1 96.56 64 ALA B O 1
ATOM 1603 N N . ASP B 1 65 ? 8.828 3.975 -4.434 1 94.56 65 ASP B N 1
ATOM 1604 C CA . ASP B 1 65 ? 9.727 4.648 -5.367 1 94.56 65 ASP B CA 1
ATOM 1605 C C . ASP B 1 65 ? 10.516 3.641 -6.203 1 94.56 65 ASP B C 1
ATOM 1607 O O . ASP B 1 65 ? 10.922 3.941 -7.324 1 94.56 65 ASP B O 1
ATOM 1611 N N . THR B 1 66 ? 10.617 2.369 -5.781 1 94.5 66 THR B N 1
ATOM 1612 C CA . THR B 1 66 ? 11.492 1.441 -6.484 1 94.5 66 THR B CA 1
ATOM 1613 C C . THR B 1 66 ? 10.695 0.275 -7.062 1 94.5 66 THR B C 1
ATOM 1615 O O . THR B 1 66 ? 11.219 -0.503 -7.863 1 94.5 66 THR B O 1
ATOM 1618 N N . PHE B 1 67 ? 9.438 0.181 -6.695 1 94.81 67 PHE B N 1
ATOM 1619 C CA . PHE B 1 67 ? 8.641 -0.933 -7.199 1 94.81 67 PHE B CA 1
ATOM 1620 C C . PHE B 1 67 ? 7.156 -0.651 -7.031 1 94.81 67 PHE B C 1
ATOM 1622 O O . PHE B 1 67 ? 6.77 0.237 -6.27 1 94.81 67 PHE B O 1
ATOM 1629 N N . ASP B 1 68 ? 6.402 -1.407 -7.75 1 97 68 ASP B N 1
ATOM 1630 C CA . ASP B 1 68 ? 4.965 -1.55 -7.531 1 97 68 ASP B CA 1
ATOM 1631 C C . ASP B 1 68 ? 4.613 -2.98 -7.133 1 97 68 ASP B C 1
ATOM 1633 O O . ASP B 1 68 ? 5.285 -3.93 -7.539 1 97 68 ASP B O 1
ATOM 1637 N N . LEU B 1 69 ? 3.623 -3.074 -6.344 1 97.38 69 LEU B N 1
ATOM 1638 C CA . LEU B 1 69 ? 3.049 -4.363 -5.977 1 97.38 69 LEU B CA 1
ATOM 1639 C C . LEU B 1 69 ? 1.549 -4.391 -6.254 1 97.38 69 LEU B C 1
ATOM 1641 O O . LEU B 1 69 ? 0.799 -3.58 -5.699 1 97.38 69 LEU B O 1
ATOM 1645 N N . HIS B 1 70 ? 1.158 -5.254 -7.137 1 98 70 HIS B N 1
ATOM 1646 C CA . HIS B 1 70 ? -0.252 -5.473 -7.438 1 98 70 HIS B CA 1
ATOM 1647 C C . HIS B 1 70 ? -0.758 -6.762 -6.801 1 98 70 HIS B C 1
ATOM 1649 O O . HIS B 1 70 ? -0.046 -7.766 -6.773 1 98 70 HIS B O 1
ATOM 1655 N N . CYS B 1 71 ? -2.039 -6.672 -6.434 1 98.38 71 CYS B N 1
ATOM 1656 C CA . CYS B 1 71 ? -2.592 -7.844 -5.766 1 98.38 71 CYS B CA 1
ATOM 1657 C C . CYS B 1 71 ? -4.02 -8.109 -6.227 1 98.38 71 CYS B C 1
ATOM 1659 O O . CYS B 1 71 ? -4.801 -7.18 -6.422 1 98.38 71 CYS B O 1
ATOM 1661 N N . PHE B 1 72 ? -4.316 -9.359 -6.402 1 98.19 72 PHE B N 1
ATOM 1662 C CA . PHE B 1 72 ? -5.664 -9.875 -6.609 1 98.19 72 PHE B CA 1
ATOM 1663 C C . PHE B 1 72 ? -5.996 -10.953 -5.582 1 98.19 72 PHE B C 1
ATOM 1665 O O . PHE B 1 72 ? -5.246 -11.922 -5.426 1 98.19 72 PHE B O 1
ATOM 1672 N N . GLN B 1 73 ? -7.07 -10.664 -4.902 1 97.31 73 GLN B N 1
ATOM 1673 C CA . GLN B 1 73 ? -7.527 -11.656 -3.938 1 97.31 73 GLN B CA 1
ATOM 1674 C C . GLN B 1 73 ? -8.766 -12.398 -4.449 1 97.31 73 GLN B C 1
ATOM 1676 O O . GLN B 1 73 ? -9.758 -11.766 -4.809 1 97.31 73 GLN B O 1
ATOM 1681 N N . SER B 1 74 ? -8.719 -13.695 -4.441 1 96.56 74 SER B N 1
ATOM 1682 C CA . SER B 1 74 ? -9.852 -14.508 -4.863 1 96.56 74 SER B CA 1
ATOM 1683 C C . SER B 1 74 ? -10.93 -14.547 -3.787 1 96.56 74 SER B C 1
ATOM 1685 O O . SER B 1 74 ? -10.719 -14.078 -2.666 1 96.56 74 SER B O 1
ATOM 1687 N N . LEU B 1 75 ? -12.07 -15.133 -4.148 1 92.25 75 LEU B N 1
ATOM 1688 C CA . LEU B 1 75 ? -13.18 -15.258 -3.207 1 92.25 75 LEU B CA 1
ATOM 1689 C C . LEU B 1 75 ? -12.805 -16.156 -2.039 1 92.25 75 LEU B C 1
ATOM 1691 O O . LEU B 1 75 ? -13.266 -15.953 -0.915 1 92.25 75 LEU B O 1
ATOM 1695 N N . THR B 1 76 ? -11.969 -17.125 -2.26 1 92.69 76 THR B N 1
ATOM 1696 C CA . THR B 1 76 ? -11.586 -18.094 -1.233 1 92.69 76 THR B CA 1
ATOM 1697 C C . THR B 1 76 ? -10.492 -17.516 -0.335 1 92.69 76 THR B C 1
ATOM 1699 O O . THR B 1 76 ? -10.078 -18.156 0.634 1 92.69 76 THR B O 1
ATOM 1702 N N . GLY B 1 77 ? -9.984 -16.406 -0.625 1 94.69 77 GLY B N 1
ATOM 1703 C CA . GLY B 1 77 ? -9.016 -15.734 0.233 1 94.69 77 GLY B CA 1
ATOM 1704 C C . GLY B 1 77 ? -7.582 -15.906 -0.242 1 94.69 77 GLY B C 1
ATOM 1705 O O . GLY B 1 77 ? -6.652 -15.375 0.368 1 94.69 77 GLY B O 1
ATOM 1706 N N . THR B 1 78 ? -7.43 -16.672 -1.336 1 97.5 78 THR B N 1
ATOM 1707 C CA . THR B 1 78 ? -6.102 -16.812 -1.918 1 97.5 78 THR B CA 1
ATOM 1708 C C . THR B 1 78 ? -5.648 -15.5 -2.559 1 97.5 78 THR B C 1
ATOM 1710 O O . THR B 1 78 ? -6.422 -14.852 -3.268 1 97.5 78 THR B O 1
ATOM 1713 N N . LYS B 1 79 ? -4.398 -15.133 -2.281 1 98.12 79 LYS B N 1
ATOM 1714 C CA . LYS B 1 79 ? -3.873 -13.867 -2.797 1 98.12 79 LYS B CA 1
ATOM 1715 C C . LYS B 1 79 ? -2.824 -14.109 -3.877 1 98.12 79 LYS B C 1
ATOM 1717 O O . LYS B 1 79 ? -1.924 -14.93 -3.705 1 98.12 79 LYS B O 1
ATOM 1722 N N . PHE B 1 80 ? -2.992 -13.406 -4.98 1 98.56 80 PHE B N 1
ATOM 1723 C CA . PHE B 1 80 ? -2.021 -13.359 -6.066 1 98.56 80 PHE B CA 1
ATOM 1724 C C . PHE B 1 80 ? -1.37 -11.984 -6.148 1 98.56 80 PHE B C 1
ATOM 1726 O O . PHE B 1 80 ? -2.061 -10.969 -6.281 1 98.56 80 PHE B O 1
ATOM 1733 N N . PHE B 1 81 ? -0.037 -11.922 -6 1 97.56 81 PHE B N 1
ATOM 1734 C CA . PHE B 1 81 ? 0.527 -10.578 -6.137 1 97.56 81 PHE B CA 1
ATOM 1735 C C . PHE B 1 81 ? 1.824 -10.617 -6.934 1 97.56 81 PHE B C 1
ATOM 1737 O O . PHE B 1 81 ? 2.5 -11.648 -6.984 1 97.56 81 PHE B O 1
ATOM 1744 N N . VAL B 1 82 ? 2.115 -9.562 -7.652 1 96.88 82 VAL B N 1
ATOM 1745 C CA . VAL B 1 82 ? 3.27 -9.398 -8.531 1 96.88 82 VAL B CA 1
ATOM 1746 C C . VAL B 1 82 ? 4.047 -8.148 -8.141 1 96.88 82 VAL B C 1
ATOM 1748 O O . VAL B 1 82 ? 3.455 -7.117 -7.816 1 96.88 82 VAL B O 1
ATOM 1751 N N . VAL B 1 83 ? 5.301 -8.32 -8.031 1 95.38 83 VAL B N 1
ATOM 1752 C CA . VAL B 1 83 ? 6.207 -7.195 -7.852 1 95.38 83 VAL B CA 1
ATOM 1753 C C . VAL B 1 83 ? 6.805 -6.797 -9.203 1 95.38 83 VAL B C 1
ATOM 1755 O O . VAL B 1 83 ? 7.312 -7.645 -9.938 1 95.38 83 VAL B O 1
ATOM 1758 N N . CYS B 1 84 ? 6.746 -5.496 -9.484 1 94.62 84 CYS B N 1
ATOM 1759 C CA . CYS B 1 84 ? 7.191 -5.07 -10.805 1 94.62 84 CYS B CA 1
ATOM 1760 C C . CYS B 1 84 ? 7.758 -3.656 -10.758 1 94.62 84 CYS B C 1
ATOM 1762 O O . CYS B 1 84 ? 7.77 -3.021 -9.703 1 94.62 84 CYS B O 1
ATOM 1764 N N . GLU B 1 85 ? 8.25 -3.213 -11.867 1 92.69 85 GLU B N 1
ATOM 1765 C CA . GLU B 1 85 ? 8.766 -1.857 -12.008 1 92.69 85 GLU B CA 1
ATOM 1766 C C . GLU B 1 85 ? 7.668 -0.819 -11.805 1 92.69 85 GLU B C 1
ATOM 1768 O O . GLU B 1 85 ? 6.535 -1.017 -12.242 1 92.69 85 GLU B O 1
ATOM 1773 N N . PRO B 1 86 ? 8.07 0.257 -11.18 1 94.44 86 PRO B N 1
ATOM 1774 C CA . PRO B 1 86 ? 7.074 1.315 -10.984 1 94.44 86 PRO B CA 1
ATOM 1775 C C . PRO B 1 86 ? 6.438 1.771 -12.297 1 94.44 86 PRO B C 1
ATOM 1777 O O . PRO B 1 86 ? 7.141 1.996 -13.281 1 94.44 86 PRO B O 1
ATOM 1780 N N . GLY B 1 87 ? 5.109 1.896 -12.242 1 92.62 87 GLY B N 1
ATOM 1781 C CA . GLY B 1 87 ? 4.391 2.436 -13.383 1 92.62 87 GLY B CA 1
ATOM 1782 C C . GLY B 1 87 ? 3.98 1.373 -14.383 1 92.62 87 GLY B C 1
ATOM 1783 O O . GLY B 1 87 ? 3.398 1.686 -15.422 1 92.62 87 GLY B O 1
ATOM 1784 N N . THR B 1 88 ? 4.293 0.122 -14.141 1 92.38 88 THR B N 1
ATOM 1785 C CA . THR B 1 88 ? 3.916 -0.952 -15.055 1 92.38 88 THR B CA 1
ATOM 1786 C C . THR B 1 88 ? 2.398 -1.072 -15.156 1 92.38 88 THR B C 1
ATOM 1788 O O . THR B 1 88 ? 1.703 -1.049 -14.133 1 92.38 88 THR B O 1
ATOM 1791 N N . GLN B 1 89 ? 1.938 -1.272 -16.344 1 89.69 89 GLN B N 1
ATOM 1792 C CA . GLN B 1 89 ? 0.498 -1.272 -16.578 1 89.69 89 GLN B CA 1
ATOM 1793 C C . GLN B 1 89 ? -0.028 -2.691 -16.766 1 89.69 89 GLN B C 1
ATOM 1795 O O . GLN B 1 89 ? 0.753 -3.633 -16.922 1 89.69 89 GLN B O 1
ATOM 1800 N N . HIS B 1 90 ? -1.357 -2.885 -16.594 1 91.62 90 HIS B N 1
ATOM 1801 C CA . HIS B 1 90 ? -2.121 -4.078 -16.938 1 91.62 90 HIS B CA 1
ATOM 1802 C C . HIS B 1 90 ? -1.782 -5.234 -16 1 91.62 90 HIS B C 1
ATOM 1804 O O . HIS B 1 90 ? -1.931 -6.402 -16.359 1 91.62 90 HIS B O 1
ATOM 1810 N N . MET B 1 91 ? -1.257 -4.934 -14.898 1 95.88 91 MET B N 1
ATOM 1811 C CA . MET B 1 91 ? -0.872 -5.988 -13.969 1 95.88 91 MET B CA 1
ATOM 1812 C C . MET B 1 91 ? -2.1 -6.598 -13.297 1 95.88 91 MET B C 1
ATOM 1814 O O . MET B 1 91 ? -2.107 -7.785 -12.969 1 95.88 91 MET B O 1
ATOM 1818 N N . GLU B 1 92 ? -3.125 -5.801 -13.078 1 95.25 92 GLU B N 1
ATOM 1819 C CA . GLU B 1 92 ? -4.367 -6.328 -12.531 1 95.25 92 GLU B CA 1
ATOM 1820 C C . GLU B 1 92 ? -4.965 -7.395 -13.445 1 95.25 92 GLU B C 1
ATOM 1822 O O . GLU B 1 92 ? -5.383 -8.453 -12.977 1 95.25 92 GLU B O 1
ATOM 1827 N N . ALA B 1 93 ? -5.012 -7.109 -14.68 1 95.62 93 ALA B N 1
ATOM 1828 C CA . ALA B 1 93 ? -5.52 -8.062 -15.664 1 95.62 93 ALA B CA 1
ATOM 1829 C C . ALA B 1 93 ? -4.66 -9.32 -15.711 1 95.62 93 ALA B C 1
ATOM 1831 O O . ALA B 1 93 ? -5.184 -10.438 -15.797 1 95.62 93 ALA B O 1
ATOM 1832 N N . LEU B 1 94 ? -3.395 -9.125 -15.648 1 96.38 94 LEU B N 1
ATOM 1833 C CA . LEU B 1 94 ? -2.475 -10.258 -15.633 1 96.38 94 LEU B CA 1
ATOM 1834 C C . LEU B 1 94 ? -2.781 -11.188 -14.469 1 96.38 94 LEU B C 1
ATOM 1836 O O . LEU B 1 94 ? -2.871 -12.406 -14.648 1 96.38 94 LEU B O 1
ATOM 1840 N N . LEU B 1 95 ? -2.992 -10.625 -13.328 1 98.06 95 LEU B N 1
ATOM 1841 C CA . LEU B 1 95 ? -3.236 -11.43 -12.133 1 98.06 95 LEU B CA 1
ATOM 1842 C C . LEU B 1 95 ? -4.547 -12.195 -12.25 1 98.06 95 LEU B C 1
ATOM 1844 O O . LEU B 1 95 ? -4.652 -13.328 -11.773 1 98.06 95 LEU B O 1
ATOM 1848 N N . LYS B 1 96 ? -5.488 -11.617 -12.859 1 97.81 96 LYS B N 1
ATOM 1849 C CA . LYS B 1 96 ? -6.75 -12.312 -13.086 1 97.81 96 LYS B CA 1
ATOM 1850 C C . LYS B 1 96 ? -6.562 -13.516 -14.008 1 97.81 96 LYS B C 1
ATOM 1852 O O . LYS B 1 96 ? -7.145 -14.578 -13.789 1 97.81 96 LYS B O 1
ATOM 1857 N N . VAL B 1 97 ? -5.816 -13.312 -15.031 1 98 97 VAL B N 1
ATOM 1858 C CA . VAL B 1 97 ? -5.508 -14.406 -15.945 1 98 97 VAL B CA 1
ATOM 1859 C C . VAL B 1 97 ? -4.77 -15.516 -15.188 1 98 97 VAL B C 1
ATOM 1861 O O . VAL B 1 97 ? -5.059 -16.703 -15.375 1 98 97 VAL B O 1
ATOM 1864 N N . ILE B 1 98 ? -3.861 -15.156 -14.359 1 98.25 98 ILE B N 1
ATOM 1865 C CA . ILE B 1 98 ? -3.104 -16.125 -13.578 1 98.25 98 ILE B CA 1
ATOM 1866 C C . ILE B 1 98 ? -4.043 -16.875 -12.641 1 98.25 98 ILE B C 1
ATOM 1868 O O . ILE B 1 98 ? -3.902 -18.094 -12.445 1 98.25 98 ILE B O 1
ATOM 1872 N N . TYR B 1 99 ? -4.953 -16.172 -12.141 1 98.31 99 TYR B N 1
ATOM 1873 C CA . TYR B 1 99 ? -5.965 -16.812 -11.312 1 98.31 99 TYR B CA 1
ATOM 1874 C C . TYR B 1 99 ? -6.746 -17.859 -12.117 1 98.31 99 TYR B C 1
ATOM 1876 O O . TYR B 1 99 ? -7.047 -18.938 -11.617 1 98.31 99 TYR B O 1
ATOM 1884 N N . GLU B 1 100 ? -7.047 -17.547 -13.281 1 98.31 100 GLU B N 1
ATOM 1885 C CA . GLU B 1 100 ? -7.738 -18.5 -14.156 1 98.31 100 GLU B CA 1
ATOM 1886 C C . GLU B 1 100 ? -6.887 -19.734 -14.414 1 98.31 100 GLU B C 1
ATOM 1888 O O . GLU B 1 100 ? -7.391 -20.859 -14.383 1 98.31 100 GLU B O 1
ATOM 1893 N N . LEU B 1 101 ? -5.656 -19.562 -14.688 1 98.19 101 LEU B N 1
ATOM 1894 C CA . LEU B 1 101 ? -4.738 -20.688 -14.859 1 98.19 101 LEU B CA 1
ATOM 1895 C C . LEU B 1 101 ? -4.695 -21.547 -13.594 1 98.19 101 LEU B C 1
ATOM 1897 O O . LEU B 1 101 ? -4.734 -22.766 -13.68 1 98.19 101 LEU B O 1
ATOM 1901 N N . TYR B 1 102 ? -4.633 -20.891 -12.477 1 97.94 102 TYR B N 1
ATOM 1902 C CA . TYR B 1 102 ? -4.637 -21.562 -11.188 1 97.94 102 TYR B CA 1
ATOM 1903 C C . TYR B 1 102 ? -5.879 -22.438 -11.023 1 97.94 102 TYR B C 1
ATOM 1905 O O . TYR B 1 102 ? -5.781 -23.594 -10.625 1 97.94 102 TYR B O 1
ATOM 1913 N N . THR B 1 103 ? -6.969 -21.875 -11.383 1 97.44 103 THR B N 1
ATOM 1914 C CA . THR B 1 103 ? -8.234 -22.594 -11.266 1 97.44 103 THR B CA 1
ATOM 1915 C C . THR B 1 103 ? -8.281 -23.766 -12.234 1 97.44 103 THR B C 1
ATOM 1917 O O . THR B 1 103 ? -8.695 -24.859 -11.859 1 97.44 103 THR B O 1
ATOM 1920 N N . ASP B 1 104 ? -7.758 -23.594 -13.398 1 97.5 104 ASP B N 1
ATOM 1921 C CA . ASP B 1 104 ? -7.879 -24.578 -14.461 1 97.5 104 ASP B CA 1
ATOM 1922 C C . ASP B 1 104 ? -6.875 -25.719 -14.281 1 97.5 104 ASP B C 1
ATOM 1924 O O . ASP B 1 104 ? -7.199 -26.875 -14.516 1 97.5 104 ASP B O 1
ATOM 1928 N N . TYR B 1 105 ? -5.684 -25.391 -13.82 1 97.31 105 TYR B N 1
ATOM 1929 C CA . TYR B 1 105 ? -4.617 -26.391 -13.867 1 97.31 105 TYR B CA 1
ATOM 1930 C C . TYR B 1 105 ? -4.297 -26.906 -12.469 1 97.31 105 TYR B C 1
ATOM 1932 O O . TYR B 1 105 ? -3.848 -28.047 -12.312 1 97.31 105 TYR B O 1
ATOM 1940 N N . VAL B 1 106 ? -4.543 -26.078 -11.414 1 96.88 106 VAL B N 1
ATOM 1941 C CA . VAL B 1 106 ? -4.156 -26.484 -10.07 1 96.88 106 VAL B CA 1
ATOM 1942 C C . VAL B 1 106 ? -5.379 -27.016 -9.32 1 96.88 106 VAL B C 1
ATOM 1944 O O . VAL B 1 106 ? -5.395 -28.172 -8.875 1 96.88 106 VAL B O 1
ATOM 1947 N N . LEU B 1 107 ? -6.426 -26.25 -9.266 1 95.06 107 LEU B N 1
ATOM 1948 C CA . LEU B 1 107 ? -7.594 -26.594 -8.461 1 95.06 107 LEU B CA 1
ATOM 1949 C C . LEU B 1 107 ? -8.344 -27.766 -9.078 1 95.06 107 LEU B C 1
ATOM 1951 O O . LEU B 1 107 ? -8.984 -28.547 -8.367 1 95.06 107 LEU B O 1
ATOM 1955 N N . LYS B 1 108 ? -8.266 -27.875 -10.367 1 94.5 108 LYS B N 1
ATOM 1956 C CA . LYS B 1 108 ? -8.961 -28.969 -11.055 1 94.5 108 LYS B CA 1
ATOM 1957 C C . LYS B 1 108 ? -8.102 -30.219 -11.086 1 94.5 108 LYS B C 1
ATOM 1959 O O . LYS B 1 108 ? -8.555 -31.281 -11.547 1 94.5 108 LYS B O 1
ATOM 1964 N N . ASN B 1 109 ? -6.871 -30.172 -10.602 1 94.19 109 ASN B N 1
ATOM 1965 C CA . ASN B 1 109 ? -5.992 -31.328 -10.477 1 94.19 109 ASN B CA 1
ATOM 1966 C C . ASN B 1 109 ? -6.395 -32.219 -9.305 1 94.19 109 ASN B C 1
ATOM 1968 O O . ASN B 1 109 ? -6.344 -31.797 -8.148 1 94.19 109 ASN B O 1
ATOM 1972 N N . PRO B 1 110 ? -6.828 -33.469 -9.523 1 92.06 110 PRO B N 1
ATOM 1973 C CA . PRO B 1 110 ? -7.309 -34.344 -8.453 1 92.06 110 PRO B CA 1
ATOM 1974 C C . PRO B 1 110 ? -6.219 -34.688 -7.438 1 92.06 110 PRO B C 1
ATOM 1976 O O . PRO B 1 110 ? -6.52 -35.125 -6.324 1 92.06 110 PRO B O 1
ATOM 1979 N N . PHE B 1 111 ? -4.957 -34.5 -7.777 1 92.25 111 PHE B N 1
ATOM 1980 C CA . PHE B 1 111 ? -3.85 -34.844 -6.895 1 92.25 111 PHE B CA 1
ATOM 1981 C C . PHE B 1 111 ? -3.412 -33.625 -6.078 1 92.25 111 PHE B C 1
ATOM 1983 O O . PHE B 1 111 ? -2.492 -33.719 -5.266 1 92.25 111 PHE B O 1
ATOM 1990 N N . TYR B 1 112 ? -3.953 -32.469 -6.324 1 94 112 TYR B N 1
ATOM 1991 C CA . TYR B 1 112 ? -3.604 -31.266 -5.586 1 94 112 TYR B CA 1
ATOM 1992 C C . TYR B 1 112 ? -4.379 -31.188 -4.277 1 94 112 TYR B C 1
ATOM 1994 O O . TYR B 1 112 ? -5.59 -31.406 -4.25 1 94 112 TYR B O 1
ATOM 2002 N N . GLU B 1 113 ? -3.678 -30.891 -3.15 1 91.44 113 GLU B N 1
ATOM 2003 C CA . GLU B 1 113 ? -4.289 -30.594 -1.858 1 91.44 113 GLU B CA 1
ATOM 2004 C C . GLU B 1 113 ? -4.383 -29.094 -1.623 1 91.44 113 GLU B C 1
ATOM 2006 O O . GLU B 1 113 ? -3.365 -28.406 -1.594 1 91.44 113 GLU B O 1
ATOM 2011 N N . ILE B 1 114 ? -5.5 -28.641 -1.38 1 87.62 114 ILE B N 1
ATOM 2012 C CA . ILE B 1 114 ? -5.762 -27.219 -1.229 1 87.62 114 ILE B CA 1
ATOM 2013 C C . ILE B 1 114 ? -4.848 -26.641 -0.151 1 87.62 114 ILE B C 1
ATOM 2015 O O . ILE B 1 114 ? -4.57 -27.297 0.854 1 87.62 114 ILE B O 1
ATOM 2019 N N . GLU B 1 115 ? -4.438 -25.375 -0.401 1 90 115 GLU B N 1
ATOM 2020 C CA . GLU B 1 115 ? -3.629 -24.594 0.534 1 90 115 GLU B CA 1
ATOM 2021 C C . GLU B 1 115 ? -2.217 -25.172 0.646 1 90 115 GLU B C 1
ATOM 2023 O O . GLU B 1 115 ? -1.448 -24.766 1.522 1 90 115 GLU B O 1
ATOM 2028 N N . MET B 1 116 ? -1.833 -26.062 -0.177 1 92.25 116 MET B N 1
ATOM 2029 C CA . MET B 1 116 ? -0.499 -26.656 -0.196 1 92.25 116 MET B CA 1
ATOM 2030 C C . MET B 1 116 ? 0.32 -26.125 -1.365 1 92.25 116 MET B C 1
ATOM 2032 O O . MET B 1 116 ? -0.235 -25.547 -2.305 1 92.25 116 MET B O 1
ATOM 2036 N N . PRO B 1 117 ? 1.646 -26.359 -1.292 1 95.31 117 PRO B N 1
ATOM 2037 C CA . PRO B 1 117 ? 2.492 -25.859 -2.381 1 95.31 117 PRO B CA 1
ATOM 2038 C C . PRO B 1 117 ? 2.076 -26.406 -3.744 1 95.31 117 PRO B C 1
ATOM 2040 O O . PRO B 1 117 ? 1.697 -27.578 -3.857 1 95.31 117 PRO B O 1
ATOM 2043 N N . ILE B 1 118 ? 2.113 -25.578 -4.738 1 96.12 118 ILE B N 1
ATOM 2044 C CA . ILE B 1 118 ? 1.708 -25.922 -6.098 1 96.12 118 ILE B CA 1
ATOM 2045 C C . ILE B 1 118 ? 2.865 -26.609 -6.828 1 96.12 118 ILE B C 1
ATOM 2047 O O . ILE B 1 118 ? 3.914 -26 -7.047 1 96.12 118 ILE B O 1
ATOM 2051 N N . ARG B 1 119 ? 2.641 -27.859 -7.168 1 92.56 119 ARG B N 1
ATOM 2052 C CA . ARG B 1 119 ? 3.562 -28.609 -8 1 92.56 119 ARG B CA 1
ATOM 2053 C C . ARG B 1 119 ? 2.854 -29.172 -9.234 1 92.56 119 ARG B C 1
ATOM 2055 O O . ARG B 1 119 ? 2.494 -30.359 -9.266 1 92.56 119 ARG B O 1
ATOM 2062 N N . CYS B 1 120 ? 2.521 -28.328 -10.18 1 94.25 120 CYS B N 1
ATOM 2063 C CA . CYS B 1 120 ? 1.773 -28.672 -11.383 1 94.25 120 CYS B CA 1
ATOM 2064 C C . CYS B 1 120 ? 2.484 -28.156 -12.633 1 94.25 120 CYS B C 1
ATOM 2066 O O . CYS B 1 120 ? 2.502 -26.953 -12.891 1 94.25 120 CYS B O 1
ATOM 2068 N N . GLU B 1 121 ? 3.045 -29 -13.438 1 94.19 121 GLU B N 1
ATOM 2069 C CA . GLU B 1 121 ? 3.854 -28.656 -14.602 1 94.19 121 GLU B CA 1
ATOM 2070 C C . GLU B 1 121 ? 3.049 -27.844 -15.609 1 94.19 121 GLU B C 1
ATOM 2072 O O . GLU B 1 121 ? 3.561 -26.891 -16.203 1 94.19 121 GLU B O 1
ATOM 2077 N N . LEU B 1 122 ? 1.788 -28.281 -15.812 1 95.19 122 LEU B N 1
ATOM 2078 C CA . LEU B 1 122 ? 0.949 -27.578 -16.766 1 95.19 122 LEU B CA 1
ATOM 2079 C C . LEU B 1 122 ? 0.742 -26.125 -16.344 1 95.19 122 LEU B C 1
ATOM 2081 O O . LEU B 1 122 ? 0.737 -25.219 -17.188 1 95.19 122 LEU B O 1
ATOM 2085 N N . PHE B 1 123 ? 0.545 -25.891 -15.094 1 97.56 123 PHE B N 1
ATOM 2086 C CA . PHE B 1 123 ? 0.424 -24.531 -14.586 1 97.56 123 PHE B CA 1
ATOM 2087 C C . PHE B 1 123 ? 1.692 -23.734 -14.859 1 97.56 123 PHE B C 1
ATOM 2089 O O . PHE B 1 123 ? 1.628 -22.609 -15.367 1 97.56 123 PHE B O 1
ATOM 2096 N N . ASP B 1 124 ? 2.818 -24.312 -14.625 1 96.44 124 ASP B N 1
ATOM 2097 C CA . ASP B 1 124 ? 4.105 -23.656 -14.82 1 96.44 124 ASP B CA 1
ATOM 2098 C C . ASP B 1 124 ? 4.285 -23.219 -16.266 1 96.44 124 ASP B C 1
ATOM 2100 O O . ASP B 1 124 ? 4.691 -22.078 -16.531 1 96.44 124 ASP B O 1
ATOM 2104 N N . ILE B 1 125 ? 4.039 -24.109 -17.125 1 96.75 125 ILE B N 1
ATOM 2105 C CA . ILE B 1 125 ? 4.238 -23.859 -18.547 1 96.75 125 ILE B CA 1
ATOM 2106 C C . ILE B 1 125 ? 3.338 -22.719 -19 1 96.75 125 ILE B C 1
ATOM 2108 O O . ILE B 1 125 ? 3.803 -21.766 -19.641 1 96.75 125 ILE B O 1
ATOM 2112 N N . ASN B 1 126 ? 2.047 -22.797 -18.656 1 97.19 126 ASN B N 1
ATOM 2113 C CA . ASN B 1 126 ? 1.096 -21.781 -19.125 1 97.19 126 ASN B CA 1
ATOM 2114 C C . ASN B 1 126 ? 1.326 -20.438 -18.438 1 97.19 126 ASN B C 1
ATOM 2116 O O . ASN B 1 126 ? 1.11 -19.391 -19.047 1 97.19 126 ASN B O 1
ATOM 2120 N N . LEU B 1 127 ? 1.754 -20.484 -17.219 1 97.25 127 LEU B N 1
ATOM 2121 C CA . LEU B 1 127 ? 2.129 -19.25 -16.516 1 97.25 127 LEU B CA 1
ATOM 2122 C C . LEU B 1 127 ? 3.285 -18.562 -17.234 1 97.25 127 LEU B C 1
ATOM 2124 O O . LEU B 1 127 ? 3.24 -17.344 -17.453 1 97.25 127 LEU B O 1
ATOM 2128 N N . SER B 1 128 ? 4.238 -19.312 -17.562 1 95.06 128 SER B N 1
ATOM 2129 C CA . SER B 1 128 ? 5.402 -18.766 -18.25 1 95.06 128 SER B CA 1
ATOM 2130 C C . SER B 1 128 ? 5 -18.109 -19.578 1 95.06 128 SER B C 1
ATOM 2132 O O . SER B 1 128 ? 5.477 -17.031 -19.906 1 95.06 128 SER B O 1
ATOM 2134 N N . LEU B 1 129 ? 4.199 -18.766 -20.281 1 94.81 129 LEU B N 1
ATOM 2135 C CA . LEU B 1 129 ? 3.717 -18.25 -21.562 1 94.81 129 LEU B CA 1
ATOM 2136 C C . LEU B 1 129 ? 2.951 -16.938 -21.359 1 94.81 129 LEU B C 1
ATOM 2138 O O . LEU B 1 129 ? 3.127 -15.984 -22.109 1 94.81 129 LEU B O 1
ATOM 2142 N N . THR B 1 130 ? 2.127 -16.922 -20.359 1 95.06 130 THR B N 1
ATOM 2143 C CA . THR B 1 130 ? 1.304 -15.75 -20.047 1 95.06 130 THR B CA 1
ATOM 2144 C C . THR B 1 130 ? 2.174 -14.555 -19.672 1 95.06 130 THR B C 1
ATOM 2146 O O . THR B 1 130 ? 1.967 -13.445 -20.172 1 95.06 130 THR B O 1
ATOM 2149 N N . VAL B 1 131 ? 3.133 -14.727 -18.797 1 93.31 131 VAL B N 1
ATOM 2150 C CA . VAL B 1 131 ? 4.012 -13.656 -18.344 1 93.31 131 VAL B CA 1
ATOM 2151 C C . VAL B 1 131 ? 4.871 -13.164 -19.5 1 93.31 131 VAL B C 1
ATOM 2153 O O . VAL B 1 131 ? 5.105 -11.961 -19.641 1 93.31 131 VAL B O 1
ATOM 2156 N N . GLN B 1 132 ? 5.316 -14.047 -20.344 1 89.12 132 GLN B N 1
ATOM 2157 C CA . GLN B 1 132 ? 6.113 -13.68 -21.5 1 89.12 132 GLN B CA 1
ATOM 2158 C C . GLN B 1 132 ? 5.305 -12.812 -22.469 1 89.12 132 GLN B C 1
ATOM 2160 O O . GLN B 1 132 ? 5.832 -11.859 -23.047 1 89.12 132 GLN B O 1
ATOM 2165 N N . LYS B 1 133 ? 4.133 -13.195 -22.688 1 88 133 LYS B N 1
ATOM 2166 C CA . LYS B 1 133 ? 3.252 -12.422 -23.547 1 88 133 LYS B CA 1
ATOM 2167 C C . LYS B 1 133 ? 3.084 -11 -23.031 1 88 133 LYS B C 1
ATOM 2169 O O . LYS B 1 133 ? 3.062 -10.047 -23.828 1 88 133 LYS B O 1
ATOM 2174 N N . GLU B 1 134 ? 2.926 -10.883 -21.734 1 83 134 GLU B N 1
ATOM 2175 C CA . GLU B 1 134 ? 2.777 -9.562 -21.109 1 83 134 GLU B CA 1
ATOM 2176 C C . GLU B 1 134 ? 4.059 -8.75 -21.25 1 83 134 GLU B C 1
ATOM 2178 O O . GLU B 1 134 ? 4.008 -7.539 -21.5 1 83 134 GLU B O 1
ATOM 2183 N N . ARG B 1 135 ? 5.125 -9.344 -21.109 1 80.94 135 ARG B N 1
ATOM 2184 C CA . ARG B 1 135 ? 6.406 -8.656 -21.234 1 80.94 135 ARG B CA 1
ATOM 2185 C C . ARG B 1 135 ? 6.609 -8.117 -22.641 1 80.94 135 ARG B C 1
ATOM 2187 O O . ARG B 1 135 ? 7.125 -7.008 -22.828 1 80.94 135 ARG B O 1
ATOM 2194 N N . VAL B 1 136 ? 6.238 -8.875 -23.578 1 72.88 136 VAL B N 1
ATOM 2195 C CA . VAL B 1 136 ? 6.379 -8.477 -24.984 1 72.88 136 VAL B CA 1
ATOM 2196 C C . VAL B 1 136 ? 5.445 -7.309 -25.281 1 72.88 136 VAL B C 1
ATOM 2198 O O . VAL B 1 136 ? 5.824 -6.367 -25.984 1 72.88 136 VAL B O 1
ATOM 2201 N N . ALA B 1 137 ? 4.285 -7.395 -24.719 1 74.06 137 ALA B N 1
ATOM 2202 C CA . ALA B 1 137 ? 3.309 -6.328 -24.922 1 74.06 137 ALA B CA 1
ATOM 2203 C C . ALA B 1 137 ? 3.801 -5.016 -24.312 1 74.06 137 ALA B C 1
ATOM 2205 O O . ALA B 1 137 ? 3.529 -3.938 -24.844 1 74.06 137 ALA B O 1
ATOM 2206 N N . LEU B 1 138 ? 4.457 -5.137 -23.281 1 68.06 138 LEU B N 1
ATOM 2207 C CA . LEU B 1 138 ? 4.984 -3.961 -22.594 1 68.06 138 LEU B CA 1
ATOM 2208 C C . LEU B 1 138 ? 6.148 -3.354 -23.375 1 68.06 138 LEU B C 1
ATOM 2210 O O . LEU B 1 138 ? 6.363 -2.141 -23.328 1 68.06 138 LEU B O 1
ATOM 2214 N N . LEU B 1 139 ? 6.859 -4.195 -24.078 1 65.44 139 LEU B N 1
ATOM 2215 C CA . LEU B 1 139 ? 7.992 -3.736 -24.875 1 65.44 139 LEU B CA 1
ATOM 2216 C C . LEU B 1 139 ? 7.52 -3.143 -26.188 1 65.44 139 LEU B C 1
ATOM 2218 O O . LEU B 1 139 ? 8.188 -2.273 -26.766 1 65.44 139 LEU B O 1
ATOM 2222 N N . GLY B 1 140 ? 6.465 -3.623 -26.688 1 58.97 140 GLY B N 1
ATOM 2223 C CA . GLY B 1 140 ? 5.984 -3.188 -28 1 58.97 140 GLY B CA 1
ATOM 2224 C C . GLY B 1 140 ? 5.199 -1.89 -27.938 1 58.97 140 GLY B C 1
ATOM 2225 O O . GLY B 1 140 ? 4.777 -1.366 -28.969 1 58.97 140 GLY B O 1
ATOM 2226 N N . ARG B 1 141 ? 4.828 -1.518 -26.734 1 47.34 141 ARG B N 1
ATOM 2227 C CA . ARG B 1 141 ? 4.145 -0.227 -26.703 1 47.34 141 ARG B CA 1
ATOM 2228 C C . ARG B 1 141 ? 5.145 0.917 -26.578 1 47.34 141 ARG B C 1
ATOM 2230 O O . ARG B 1 141 ? 6.211 0.754 -25.984 1 47.34 141 ARG B O 1
#

Organism: Quercus suber (NCBI:txid58331)

=== Feature glossary ===
Feature key, reading from the visual/contextual features back to the raw sequence:

Rendered structure images. Structure images are PyMOL renders from six orthogonal camera directions. Cartoon representation draws helices as coils and strands as arrows; sticks shows the backbone as bonds; surface shows the solvent-excluded envelope. Rainbow coloring maps sequence position to hue (blue→red, N→C); chain coloring assigns a distinct color per polypeptide.

Contact-map, Ramachandran, and PAE plots. Three diagnostic plots accompany the record. The Cα contact map visualizes the tertiary structure as a 2D adjacency matrix (8 Å cutoff, sequence-local contacts suppressed). The Ramachandran plot shows the distribution of backbone (φ, ψ) torsions, with points in the α and β basins reflecting secondary structure content. The PAE plot shows AlphaFold's inter-residue confidence as a color matrix.

InterPro / GO / CATH / organism. The annotation block draws on four external resources. InterPro: which protein families and domains the sequence belongs to. GO: standardized terms for what the protein does, what process it participates in, and where in the cell it acts. CATH: which structural fold it has in the CATH hierarchy. Organism: the species of origin.

Nearest PDB structures. Structural nearest neighbors (via Foldseek easy-search vs the PDB). Reported per hit: target PDB id, E-value, and alignment TM-score. A TM-score above ~0.5 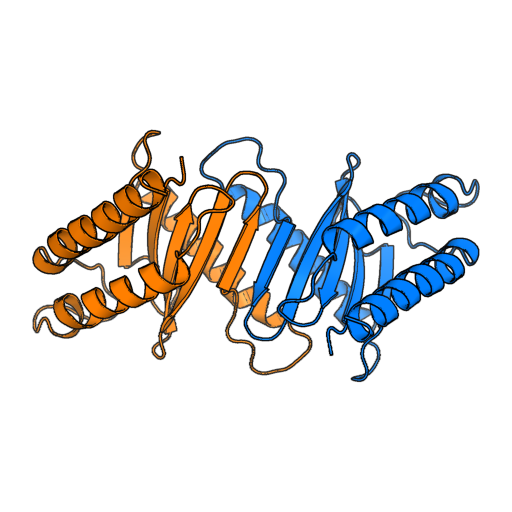is the conventional threshold for 'same fold'.

Predicted aligned error. Predicted aligned error is AlphaFold's pairwise confidence. Unlike pLDDT (per-residue), PAE is per-residue-pair and captures whether two parts of the structure are correctly placed relative to each other. Units are ångströms of expected positional error.

Solvent-accessible surface area. SASA measures how much of the protein is reachable by solvent. It is computed by rolling a water-sized probe over the atomic surface and summing the exposed area (Å²). Per-residue SASA distinguishes core (buried, low SASA) from surface (exposed, high SASA) residues; total SASA is a whole-molecule size measure.

B-factor. Crystallographic B-factors measure how much each atom's electron density is smeared out, in Å². They rise in mobile loops and surface residues and fall in the buried interior. In AlphaFold models this column is repurposed to hold pLDDT instead.

pLDDT. For AlphaFold models, the B-factor field carries pLDDT — the model's own estimate of local accuracy on a 0–100 scale. Regions with pLDDT<50 should be treated as essentially unmodeled; they often correspond to intrinsically disordered segments.

Backbone torsions (φ/ψ). φ (phi) and ψ (psi) are the two rotatable backbone dihedrals per residue: φ is the C(i-1)–N–Cα–C torsion, ψ is the N–Cα–C–N(i+1) torsion, both in degrees on (−180°, 180°]. α-helical residues cluster near (−60°, −45°); β-strand residues near (−120°, +130°). A Ramachandran plot is simply a scatter of (φ, ψ) for every residue.

Radius of gyration, Cα contacts, bounding box. Radius of gyration (Rg) is the root-mean-square distance of Cα atoms from their centroid — a single number for overall size and compactness. A globular domain of N residues has Rg ≈ 2.2·N^0.38 Å; an extended or disordered chain has a much larger Rg. The Cα contact count is the number of residue pairs whose Cα atoms are within 8 Å and are more than four positions apart in sequence — a standard proxy for tertiary packing density. The bounding box is the smallest axis-aligned box enclosing all Cα atoms.

Secondary structure (3-state, P-SEA). Three-state secondary structure (P-SEA) collapses the eight DSSP classes into helix (a), strand (b), and coil (c). P-SEA assigns these from Cα geometry alone — distances and angles — without requiring backbone oxygens, so it works on any Cα trace.

Secondary structure (8-state, DSSP). Secondary structure is the local, repeating backbone conformation. DSSP classifies it into eight states by reading the hydrogen-bond network: three helix types (H, G, I), two β types (E, B), two non-regular types (T, S), and unstructured coil (-).

Foldseek 3Di. The Foldseek 3Di string encodes local tertiary geometry as a 20-letter alphabet — one character per residue — derived from the relative positions of nearby Cα atoms. Unlike the amino-acid sequence, 3Di is a direct function of the 3D structure, so two proteins with the same fold have similar 3Di strings even at low sequence identity.

mmCIF coordinates. Structure coordinates are given as an mmCIF _atom_site loop: one row per atom with element, residue name, chain id, sequence number, and x/y/z position in Å. Only the four main-chain atoms per residue are included here; side chains are omitted to keep the record compact.

Sequence. This is the polypeptide sequence — one letter per residue, N-terminus first. Length ranges from a few dozen residues for small domains to over a thousand for large multi-domain proteins.